Protein AF-A0A5N5XFP7-F1 (afdb_monomer_lite)

Secondary structure (DSSP, 8-state):
--HHHHHHHHHHHHHHHHHHHHHHHHHTT--PPTT--HHHHTTS-HHHHHHHHHHHHHHHHHHHHHHHHHHHHHHHHHHHHHHHHHHHHHHHHHHHHHHHHHHHHHHHHHHHHT--SSTTTTHHHHHHHHHHHHHHHHHHHHHHHHHHHHHHHHHHHHHHHHHHHHHHHHHHHHHHHHHHHHHHHHHHHHHHHHHHHHHHHHHHHHHHHHHHHHHHTTSHHHHHHHHHHTTHHHHHHHHHHHHHHHHHHHHHTTSS---SS--TTHHHHHHHHTS-SHHHHHHHHH-PPPPGGG-

pLDDT: mean 75.37, std 15.81, range [39.62, 96.12]

Structure (mmCIF, N/CA/C/O backbone):
data_AF-A0A5N5XFP7-F1
#
_entry.id   AF-A0A5N5XFP7-F1
#
loop_
_atom_site.group_PDB
_atom_site.id
_atom_site.type_symbol
_atom_site.label_atom_id
_atom_site.label_alt_id
_atom_site.label_comp_id
_atom_site.label_asym_id
_atom_site.label_entity_id
_atom_site.label_seq_id
_atom_site.pdbx_PDB_ins_code
_atom_site.Cartn_x
_atom_site.Cartn_y
_atom_site.Cartn_z
_atom_site.occupancy
_atom_site.B_iso_or_equiv
_atom_site.auth_seq_id
_atom_site.auth_comp_id
_atom_site.auth_asym_id
_atom_site.auth_atom_id
_atom_site.pdbx_PDB_model_num
ATOM 1 N N . MET A 1 1 ? 30.677 39.008 -34.690 1.00 55.31 1 MET A N 1
ATOM 2 C CA . MET A 1 1 ? 29.229 39.108 -34.401 1.00 55.31 1 MET A CA 1
ATOM 3 C C . MET A 1 1 ? 28.876 40.580 -34.239 1.00 55.31 1 MET A C 1
ATOM 5 O O . MET A 1 1 ? 29.578 41.258 -33.498 1.00 55.31 1 MET A O 1
ATOM 9 N N . SER A 1 2 ? 27.887 41.098 -34.976 1.00 64.94 2 SER A N 1
ATOM 10 C CA . SER A 1 2 ? 27.468 42.505 -34.876 1.00 64.94 2 SER A CA 1
ATOM 11 C C . SER A 1 2 ? 26.488 42.696 -33.716 1.00 64.94 2 SER A C 1
ATOM 13 O O . SER A 1 2 ? 25.725 41.793 -33.376 1.00 64.94 2 SER A O 1
ATOM 15 N N . MET A 1 3 ? 26.502 43.877 -33.099 1.00 46.81 3 MET A N 1
ATOM 16 C CA . MET A 1 3 ? 25.650 44.198 -31.948 1.00 46.81 3 MET A CA 1
ATOM 17 C C . MET A 1 3 ? 24.149 44.067 -32.274 1.00 46.81 3 MET A C 1
ATOM 19 O O . MET A 1 3 ? 23.369 43.648 -31.427 1.00 46.81 3 MET A O 1
ATOM 23 N N . GLU A 1 4 ? 23.754 44.317 -33.525 1.00 65.31 4 GLU A N 1
ATOM 24 C CA . GLU A 1 4 ? 22.380 44.135 -34.013 1.00 65.31 4 GLU A CA 1
ATOM 25 C C . GLU A 1 4 ? 21.923 42.669 -34.027 1.00 65.31 4 GLU A C 1
ATOM 27 O O . GLU A 1 4 ? 20.765 42.389 -33.713 1.00 65.31 4 GLU A O 1
ATOM 32 N N . ALA A 1 5 ? 22.822 41.725 -34.331 1.00 64.88 5 ALA A N 1
ATOM 33 C CA . ALA A 1 5 ? 22.500 40.299 -34.315 1.00 64.88 5 ALA A CA 1
ATOM 34 C C . ALA A 1 5 ? 22.164 39.826 -32.892 1.00 64.88 5 ALA A C 1
ATOM 36 O O . ALA A 1 5 ? 21.163 39.142 -32.691 1.00 64.88 5 ALA A O 1
ATOM 37 N N . VAL A 1 6 ? 22.920 40.296 -31.895 1.00 61.75 6 VAL A N 1
ATOM 38 C CA . VAL A 1 6 ? 22.686 39.983 -30.475 1.00 61.75 6 VAL A CA 1
ATOM 39 C C . VAL A 1 6 ? 21.349 40.554 -29.986 1.00 61.75 6 VAL A C 1
ATOM 41 O O . VAL A 1 6 ? 20.617 39.889 -29.253 1.00 61.75 6 VAL A O 1
ATOM 44 N N . PHE A 1 7 ? 20.979 41.766 -30.414 1.00 62.06 7 PHE A N 1
ATOM 45 C CA . PHE A 1 7 ? 19.678 42.350 -30.067 1.00 62.06 7 PHE A CA 1
ATOM 46 C C . PHE A 1 7 ? 18.505 41.605 -30.710 1.00 62.06 7 PHE A C 1
ATOM 48 O O . PHE A 1 7 ? 17.477 41.407 -30.059 1.00 62.06 7 PHE A O 1
ATOM 55 N N . LYS A 1 8 ? 18.657 41.152 -31.958 1.00 71.56 8 LYS A N 1
ATOM 56 C CA . LYS A 1 8 ? 17.623 40.385 -32.661 1.00 71.56 8 LYS A CA 1
ATOM 57 C C . LYS A 1 8 ? 17.451 38.990 -32.059 1.00 71.56 8 LYS A C 1
ATOM 59 O O . LYS A 1 8 ? 16.323 38.575 -31.806 1.00 71.56 8 LYS A O 1
ATOM 64 N N . GLU A 1 9 ? 18.550 38.306 -31.745 1.00 71.62 9 GLU A N 1
ATOM 65 C CA . GLU A 1 9 ? 18.525 37.016 -31.044 1.00 71.62 9 GLU A CA 1
ATOM 66 C C . GLU A 1 9 ? 17.858 37.139 -29.672 1.00 71.62 9 GLU A C 1
ATOM 68 O O . GLU A 1 9 ? 16.965 36.355 -29.346 1.00 71.62 9 GLU A O 1
ATOM 73 N N . ARG A 1 10 ? 18.185 38.188 -28.909 1.00 71.06 10 ARG A N 1
ATOM 74 C CA . ARG A 1 10 ? 17.534 38.460 -27.625 1.00 71.06 10 ARG A CA 1
ATOM 75 C C . ARG A 1 10 ? 16.024 38.670 -27.762 1.00 71.06 10 ARG A C 1
ATOM 77 O O . ARG A 1 10 ? 15.271 38.108 -26.973 1.00 71.06 10 ARG A O 1
ATOM 84 N N . GLN A 1 11 ? 15.564 39.416 -28.767 1.00 70.31 11 GLN A N 1
ATOM 85 C CA . GLN A 1 11 ? 14.126 39.588 -29.015 1.00 70.31 11 GLN A CA 1
ATOM 86 C C . GLN A 1 11 ? 13.441 38.267 -29.388 1.00 70.31 11 GLN A C 1
ATOM 88 O O . GLN A 1 11 ? 12.335 37.990 -28.926 1.00 70.31 11 GLN A O 1
ATOM 93 N N . THR A 1 12 ? 14.096 37.419 -30.186 1.00 76.12 12 THR A N 1
ATOM 94 C CA . THR A 1 12 ? 13.541 36.097 -30.518 1.00 76.12 12 THR A CA 1
ATOM 95 C C . THR A 1 12 ? 13.478 35.166 -29.310 1.00 76.12 12 THR A C 1
ATOM 97 O O . THR A 1 12 ? 12.532 34.388 -29.196 1.00 76.12 12 THR A O 1
ATOM 100 N N . PHE A 1 13 ? 14.442 35.267 -28.393 1.00 75.94 13 PHE A N 1
ATOM 101 C CA . PHE A 1 13 ? 14.450 34.515 -27.143 1.00 75.94 13 PHE A CA 1
ATOM 102 C C . PHE A 1 13 ? 13.325 34.976 -26.209 1.00 75.94 13 PHE A C 1
ATOM 104 O O . PHE A 1 13 ? 12.514 34.158 -25.784 1.00 75.94 13 PHE A O 1
ATOM 111 N N . GLU A 1 14 ? 13.204 36.287 -25.973 1.00 72.94 14 GLU A N 1
ATOM 112 C CA . GLU A 1 14 ? 12.145 36.855 -25.127 1.00 72.94 14 GLU A CA 1
ATOM 113 C C . GLU A 1 14 ? 10.740 36.489 -25.646 1.00 72.94 14 GLU A C 1
ATOM 115 O O . GLU A 1 14 ? 9.872 36.108 -24.862 1.00 72.94 14 GLU A O 1
ATOM 120 N N . ASN A 1 15 ? 10.525 36.504 -26.967 1.00 75.00 15 ASN A N 1
ATOM 121 C CA . ASN A 1 15 ? 9.247 36.103 -27.562 1.00 75.00 15 ASN A CA 1
ATOM 122 C C . ASN A 1 15 ? 8.943 34.607 -27.383 1.00 75.00 15 ASN A C 1
ATOM 124 O O . ASN A 1 15 ? 7.802 34.250 -27.087 1.00 75.00 15 ASN A O 1
ATOM 128 N N . LYS A 1 16 ? 9.948 33.731 -27.527 1.00 79.25 16 LYS A N 1
ATOM 129 C CA . LYS A 1 16 ? 9.783 32.283 -27.318 1.00 79.25 16 LYS A CA 1
ATOM 130 C C . LYS A 1 16 ? 9.453 31.947 -25.865 1.00 79.25 16 LYS A C 1
ATOM 132 O O . LYS A 1 16 ? 8.604 31.094 -25.619 1.00 79.25 16 LYS A O 1
ATOM 137 N N . GLU A 1 17 ? 10.087 32.618 -24.908 1.00 76.88 17 GLU A N 1
ATOM 138 C CA . GLU A 1 17 ? 9.811 32.380 -23.487 1.00 76.88 17 GLU A CA 1
ATOM 139 C C . GLU A 1 17 ? 8.406 32.851 -23.094 1.00 76.88 17 GLU A C 1
ATOM 141 O O . GLU A 1 17 ? 7.685 32.128 -22.404 1.00 76.88 17 GLU A O 1
ATOM 146 N N . ILE A 1 18 ? 7.961 34.005 -23.606 1.00 74.19 18 ILE A N 1
ATOM 147 C CA . ILE A 1 18 ? 6.585 34.481 -23.404 1.00 74.19 18 ILE A CA 1
ATOM 148 C C . ILE A 1 18 ? 5.567 33.505 -24.013 1.00 74.19 18 ILE A C 1
ATOM 150 O O . ILE A 1 18 ? 4.542 33.226 -23.391 1.00 74.19 18 ILE A O 1
ATOM 154 N N . GLU A 1 19 ? 5.839 32.949 -25.196 1.00 78.25 19 GLU A N 1
ATOM 155 C CA . GLU A 1 19 ? 4.956 31.966 -25.831 1.00 78.25 19 GLU A CA 1
ATOM 156 C C . GLU A 1 19 ? 4.866 30.658 -25.027 1.00 78.25 19 GLU A C 1
ATOM 158 O O . GLU A 1 19 ? 3.770 30.121 -24.838 1.00 78.25 19 GLU A O 1
ATOM 163 N N . ASN A 1 20 ? 5.995 30.160 -24.518 1.00 78.88 20 ASN A N 1
ATOM 164 C CA . ASN A 1 20 ? 6.028 28.951 -23.695 1.00 78.88 20 ASN A CA 1
ATOM 165 C C . ASN A 1 20 ? 5.267 29.142 -22.380 1.00 78.88 20 ASN A C 1
ATOM 167 O O . ASN A 1 20 ? 4.403 28.330 -22.051 1.00 78.88 20 ASN A O 1
ATOM 171 N N . MET A 1 21 ? 5.479 30.258 -21.685 1.00 73.19 21 MET A N 1
ATOM 172 C CA . MET A 1 21 ? 4.694 30.577 -20.494 1.00 73.19 21 MET A CA 1
ATOM 173 C C . MET A 1 21 ? 3.205 30.725 -20.783 1.00 73.19 21 MET A C 1
ATOM 175 O O . MET A 1 21 ? 2.374 30.279 -19.998 1.00 73.19 21 MET A O 1
ATOM 179 N N . GLN A 1 22 ? 2.841 31.347 -21.906 1.00 73.06 22 GLN A N 1
ATOM 180 C CA . GLN A 1 22 ? 1.442 31.488 -22.290 1.00 73.06 22 GLN A CA 1
ATOM 181 C C . GLN A 1 22 ? 0.796 30.117 -22.539 1.00 73.06 22 GLN A C 1
ATOM 183 O O . GLN A 1 22 ? -0.393 29.967 -22.266 1.00 73.06 22 GLN A O 1
ATOM 188 N N . LYS A 1 23 ? 1.546 29.112 -23.024 1.00 78.31 23 LYS A N 1
ATOM 189 C CA . LYS A 1 23 ? 1.066 27.722 -23.158 1.00 78.31 23 LYS A CA 1
ATOM 190 C C . LYS A 1 23 ? 0.823 27.068 -21.798 1.00 78.31 23 LYS A C 1
ATOM 192 O O . LYS A 1 23 ? -0.222 26.443 -21.631 1.00 78.31 23 LYS A O 1
ATOM 197 N N . GLU A 1 24 ? 1.723 27.252 -20.835 1.00 74.00 24 GLU A N 1
ATOM 198 C CA . GLU A 1 24 ? 1.557 26.733 -19.469 1.00 74.00 24 GLU A CA 1
ATOM 199 C C . GLU A 1 24 ? 0.402 27.428 -18.729 1.00 74.00 24 GLU A C 1
ATOM 201 O O . GLU A 1 24 ? -0.482 26.767 -18.191 1.00 74.00 24 GLU A O 1
ATOM 206 N N . LEU A 1 25 ? 0.305 28.760 -18.804 1.00 70.81 25 LEU A N 1
ATOM 207 C CA . LEU A 1 25 ? -0.790 29.540 -18.208 1.00 70.81 25 LEU A CA 1
ATOM 208 C C . LEU A 1 25 ? -2.161 29.211 -18.817 1.00 70.81 25 LEU A C 1
ATOM 210 O O . LEU A 1 25 ? -3.180 29.297 -18.128 1.00 70.81 25 LEU A O 1
ATOM 214 N N . LYS A 1 26 ? -2.204 28.776 -20.083 1.00 70.06 26 LYS A N 1
ATOM 215 C CA . LYS A 1 26 ? -3.438 28.332 -20.746 1.00 70.06 26 LYS A CA 1
ATOM 216 C C . LYS A 1 26 ? -4.038 27.087 -20.095 1.00 70.06 26 LYS A C 1
ATOM 218 O O . LYS A 1 26 ? -5.259 26.958 -20.105 1.00 70.06 26 LYS A O 1
ATOM 223 N N . GLN A 1 27 ? -3.214 26.209 -19.512 1.00 69.44 27 GLN A N 1
ATOM 224 C CA . GLN A 1 27 ? -3.691 25.046 -18.748 1.00 69.44 27 GLN A CA 1
ATOM 225 C C . GLN A 1 27 ? -4.492 25.481 -17.514 1.00 69.44 27 GLN A C 1
ATOM 227 O O . GLN A 1 27 ? -5.445 24.814 -17.123 1.00 69.44 27 GLN A O 1
ATOM 232 N N . PHE A 1 28 ? -4.163 26.654 -16.967 1.00 60.03 28 PHE A N 1
ATOM 233 C CA . PHE A 1 28 ? -4.840 27.279 -15.832 1.00 60.03 28 PHE A CA 1
ATOM 234 C C . PHE A 1 28 ? -5.864 28.352 -16.248 1.00 60.03 28 PHE A C 1
ATOM 236 O O . PHE A 1 28 ? -6.363 29.086 -15.401 1.00 60.03 28 PHE A O 1
ATOM 243 N N . SER A 1 29 ? -6.208 28.451 -17.540 1.00 64.69 29 SER A N 1
ATOM 244 C CA . SER A 1 29 ? -7.141 29.453 -18.095 1.00 64.69 29 SER A CA 1
ATOM 245 C C . SER A 1 29 ? -6.726 30.925 -17.894 1.00 64.69 29 SER A C 1
ATOM 247 O O . SER A 1 29 ? -7.571 31.819 -17.920 1.00 64.69 29 SER A O 1
ATOM 249 N N . LEU A 1 30 ? -5.427 31.204 -17.742 1.00 61.38 30 LEU A N 1
ATOM 250 C CA . LEU A 1 30 ? -4.868 32.546 -17.525 1.00 61.38 30 LEU A CA 1
ATOM 251 C C . LEU A 1 30 ? -4.165 33.074 -18.791 1.00 61.38 30 LEU A C 1
ATOM 253 O O . LEU A 1 30 ? -3.707 32.299 -19.632 1.00 61.38 30 LEU A O 1
ATOM 257 N N . ARG A 1 31 ? -4.086 34.405 -18.963 1.00 69.19 31 ARG A N 1
ATOM 258 C CA . ARG A 1 31 ? -3.416 35.052 -20.112 1.00 69.19 31 ARG A CA 1
ATOM 259 C C . ARG A 1 31 ? -2.530 36.216 -19.667 1.00 69.19 31 ARG A C 1
ATOM 261 O O . ARG A 1 31 ? -2.974 37.064 -18.898 1.00 69.19 31 ARG A O 1
ATOM 268 N N . ILE A 1 32 ? -1.317 36.292 -20.216 1.00 65.50 32 ILE A N 1
ATOM 269 C CA . ILE A 1 32 ? -0.411 37.438 -20.064 1.00 65.50 32 ILE A CA 1
ATOM 270 C C . ILE A 1 32 ? -0.970 38.621 -20.872 1.00 65.50 32 ILE A C 1
ATOM 272 O O . ILE A 1 32 ? -1.324 38.474 -22.044 1.00 65.50 32 ILE A O 1
ATOM 276 N N . ALA A 1 33 ? -1.075 39.793 -20.245 1.00 64.31 33 ALA A N 1
ATOM 277 C CA . ALA A 1 33 ? -1.567 41.008 -20.890 1.00 64.31 33 ALA A CA 1
ATOM 278 C C . ALA A 1 33 ? -0.551 41.567 -21.917 1.00 64.31 33 ALA A C 1
ATOM 280 O O . ALA A 1 33 ? 0.661 41.440 -21.720 1.00 64.31 33 ALA A O 1
ATOM 281 N N . PRO A 1 34 ? -1.007 42.201 -23.015 1.00 61.16 34 PRO A N 1
ATOM 282 C CA . PRO A 1 34 ? -0.111 42.764 -24.024 1.00 61.16 34 PRO A CA 1
ATOM 283 C C . PRO A 1 34 ? 0.670 43.966 -23.462 1.00 61.16 34 PRO A C 1
ATOM 285 O O . PRO A 1 34 ? 0.077 44.888 -22.908 1.00 61.16 34 PRO A O 1
ATOM 288 N N . GLY A 1 35 ? 2.002 43.959 -23.609 1.00 61.12 35 GLY A N 1
ATOM 289 C CA . GLY A 1 35 ? 2.891 45.070 -23.219 1.00 61.12 35 GLY A CA 1
ATOM 290 C C . GLY A 1 35 ? 3.796 44.826 -22.001 1.00 61.12 35 GLY A C 1
ATOM 291 O O . GLY A 1 35 ? 4.552 45.718 -21.614 1.00 61.12 35 GLY A O 1
ATOM 292 N N . TYR A 1 36 ? 3.762 43.638 -21.395 1.00 58.31 36 TYR A N 1
ATOM 293 C CA . TYR A 1 36 ? 4.631 43.292 -20.265 1.00 58.31 36 TYR A CA 1
ATOM 294 C C . TYR A 1 36 ? 5.916 42.606 -20.750 1.00 58.31 36 TYR A C 1
ATOM 296 O O . TYR A 1 36 ? 5.859 41.623 -21.482 1.00 58.31 36 TYR A O 1
ATOM 304 N N . SER A 1 37 ? 7.081 43.124 -20.342 1.00 60.06 37 SER A N 1
ATOM 305 C CA . SER A 1 37 ? 8.382 42.523 -20.666 1.00 60.06 37 SER A CA 1
ATOM 306 C C . SER A 1 37 ? 8.700 41.336 -19.754 1.00 60.06 37 SER A C 1
ATOM 308 O O . SER A 1 37 ? 8.282 41.304 -18.592 1.00 60.06 37 SER A O 1
ATOM 310 N N . TRP A 1 38 ? 9.501 40.391 -20.255 1.00 56.66 38 TRP A N 1
ATOM 311 C CA . TRP A 1 38 ? 9.892 39.180 -19.527 1.00 56.66 38 TRP A CA 1
ATOM 312 C C . TRP A 1 38 ? 10.474 39.476 -18.133 1.00 56.66 38 TRP A C 1
ATOM 314 O O . TRP A 1 38 ? 10.065 38.908 -17.121 1.00 56.66 38 TRP A O 1
ATOM 324 N N . GLN A 1 39 ? 11.337 40.491 -18.057 1.00 59.72 39 GLN A N 1
ATOM 325 C CA . GLN A 1 39 ? 11.954 40.955 -16.812 1.00 59.72 39 GLN A CA 1
ATOM 326 C C . GLN A 1 39 ? 10.941 41.473 -15.780 1.00 59.72 39 GLN A C 1
ATOM 328 O O . GLN A 1 39 ? 11.201 41.420 -14.581 1.00 59.72 39 GLN A O 1
ATOM 333 N N . ARG A 1 40 ? 9.788 41.993 -16.219 1.00 58.72 40 ARG A N 1
ATOM 334 C CA . ARG A 1 40 ? 8.736 42.510 -15.334 1.00 58.72 40 ARG A CA 1
ATOM 335 C C . ARG A 1 40 ? 7.793 41.402 -14.854 1.00 58.72 40 ARG A C 1
ATOM 337 O O . ARG A 1 40 ? 7.309 41.501 -13.731 1.00 58.72 40 ARG A O 1
ATOM 344 N N . ILE A 1 41 ? 7.592 40.352 -15.654 1.00 61.34 41 ILE A N 1
ATOM 345 C CA . ILE A 1 41 ? 6.842 39.138 -15.279 1.00 61.34 41 ILE A CA 1
ATOM 346 C C . ILE A 1 41 ? 7.600 38.367 -14.190 1.00 61.34 41 ILE A C 1
ATOM 348 O O . ILE A 1 41 ? 7.021 38.050 -13.157 1.00 61.34 41 ILE A O 1
ATOM 352 N N . LEU A 1 42 ? 8.916 38.185 -14.355 1.00 57.03 42 LEU A N 1
ATOM 353 C CA . LEU A 1 42 ? 9.795 37.590 -13.335 1.00 57.03 42 LEU A CA 1
ATOM 354 C C . LEU A 1 42 ? 9.854 38.404 -12.032 1.00 57.03 42 LEU A C 1
ATOM 356 O O . LEU A 1 42 ? 10.123 37.861 -10.964 1.00 57.03 42 LEU A O 1
ATOM 360 N N . ARG A 1 43 ? 9.606 39.718 -12.107 1.00 50.25 43 ARG A N 1
ATOM 361 C CA . ARG A 1 43 ? 9.612 40.623 -10.948 1.00 50.25 43 ARG A CA 1
ATOM 362 C C . ARG A 1 43 ? 8.265 40.694 -10.222 1.00 50.25 43 ARG A C 1
ATOM 364 O O . ARG A 1 43 ? 8.202 41.289 -9.147 1.00 50.25 43 ARG A O 1
ATOM 371 N N . TYR A 1 44 ? 7.198 40.125 -10.788 1.00 49.81 44 TYR A N 1
ATOM 372 C CA . TYR A 1 44 ? 5.901 40.034 -10.120 1.00 49.81 44 TYR A CA 1
ATOM 373 C C . TYR A 1 44 ? 5.985 38.946 -9.029 1.00 49.81 44 TYR A C 1
ATOM 375 O O . TYR A 1 44 ? 6.437 37.837 -9.310 1.00 49.81 44 TYR A O 1
ATOM 383 N N . PRO A 1 45 ? 5.646 39.243 -7.762 1.00 48.41 45 PRO A N 1
ATOM 384 C CA . PRO A 1 45 ? 6.137 38.459 -6.634 1.00 48.41 45 PRO A CA 1
ATOM 385 C C . PRO A 1 45 ? 5.399 37.118 -6.470 1.00 48.41 45 PRO A C 1
ATOM 387 O O . PRO A 1 45 ? 4.385 37.040 -5.783 1.00 48.41 45 PRO A O 1
ATOM 390 N N . GLN A 1 46 ? 5.989 36.047 -7.006 1.00 57.12 46 GLN A N 1
ATOM 391 C CA . GLN A 1 46 ? 5.742 34.640 -6.646 1.00 57.12 46 GLN A CA 1
ATOM 392 C C . GLN A 1 46 ? 5.638 34.374 -5.120 1.00 57.12 46 GLN A C 1
ATOM 394 O O . GLN A 1 46 ? 4.756 33.612 -4.723 1.00 57.12 46 GLN A O 1
ATOM 399 N N . PRO A 1 47 ? 6.442 35.003 -4.225 1.00 56.91 47 PRO A N 1
ATOM 400 C CA . PRO A 1 47 ? 6.320 34.747 -2.788 1.00 56.91 47 PRO A CA 1
ATOM 401 C C . PRO A 1 47 ? 4.980 35.184 -2.193 1.00 56.91 47 PRO A C 1
ATOM 403 O O . PRO A 1 47 ? 4.487 34.486 -1.323 1.00 56.91 47 PRO A O 1
ATOM 406 N N . LYS A 1 48 ? 4.348 36.270 -2.668 1.00 55.22 48 LYS A N 1
ATOM 407 C CA . LYS A 1 48 ? 3.096 36.761 -2.061 1.00 55.22 48 LYS A CA 1
ATOM 408 C C . LYS A 1 48 ? 1.906 35.855 -2.349 1.00 55.22 48 LYS A C 1
ATOM 410 O O . LYS A 1 48 ? 1.121 35.602 -1.450 1.00 55.22 48 LYS A O 1
ATOM 415 N N . ALA A 1 49 ? 1.802 35.336 -3.571 1.00 55.19 49 ALA A N 1
ATOM 416 C CA . ALA A 1 49 ? 0.732 34.407 -3.930 1.00 55.19 49 ALA A CA 1
ATOM 417 C C . ALA A 1 49 ? 0.876 33.067 -3.187 1.00 55.19 49 ALA A C 1
ATOM 419 O O . ALA A 1 49 ? -0.112 32.511 -2.714 1.00 55.19 49 ALA A O 1
ATOM 420 N N . HIS A 1 50 ? 2.107 32.567 -3.025 1.00 53.22 50 HIS A N 1
ATOM 421 C CA . HIS A 1 50 ? 2.359 31.388 -2.195 1.00 53.22 50 HIS A CA 1
ATOM 422 C C . HIS A 1 50 ? 2.138 31.661 -0.706 1.00 53.22 50 HIS A C 1
ATOM 424 O O . HIS A 1 50 ? 1.595 30.813 -0.012 1.00 53.22 50 HIS A O 1
ATOM 430 N N . GLU A 1 51 ? 2.511 32.835 -0.207 1.00 63.78 51 GLU A N 1
ATOM 431 C CA . GLU A 1 51 ? 2.313 33.222 1.189 1.00 63.78 51 GLU A CA 1
ATOM 432 C C . GLU A 1 51 ? 0.829 33.441 1.521 1.00 63.78 51 GLU A C 1
ATOM 434 O O . GLU A 1 51 ? 0.377 33.010 2.578 1.00 63.78 51 GLU A O 1
ATOM 439 N N . GLU A 1 52 ? 0.041 34.011 0.605 1.00 63.75 52 GLU A N 1
ATOM 440 C CA . GLU A 1 52 ? -1.420 34.097 0.715 1.00 63.75 52 GLU A CA 1
ATOM 441 C C . GLU A 1 52 ? -2.070 32.711 0.687 1.00 63.75 52 GLU A C 1
ATOM 443 O O . GLU A 1 52 ? -2.897 32.426 1.548 1.00 63.75 52 GLU A O 1
ATOM 448 N N . ALA A 1 53 ? -1.653 31.819 -0.219 1.00 64.81 53 ALA A N 1
ATOM 449 C CA . ALA A 1 53 ? -2.158 30.445 -0.258 1.00 64.81 53 ALA A CA 1
ATOM 450 C C . ALA A 1 53 ? -1.815 29.664 1.023 1.00 64.81 53 ALA A C 1
ATOM 452 O O . ALA A 1 53 ? -2.678 29.002 1.593 1.00 64.81 53 ALA A O 1
ATOM 453 N N . LEU A 1 54 ? -0.582 29.794 1.526 1.00 65.81 54 LEU A N 1
ATOM 454 C CA . LEU A 1 54 ? -0.144 29.161 2.773 1.00 65.81 54 LEU A CA 1
ATOM 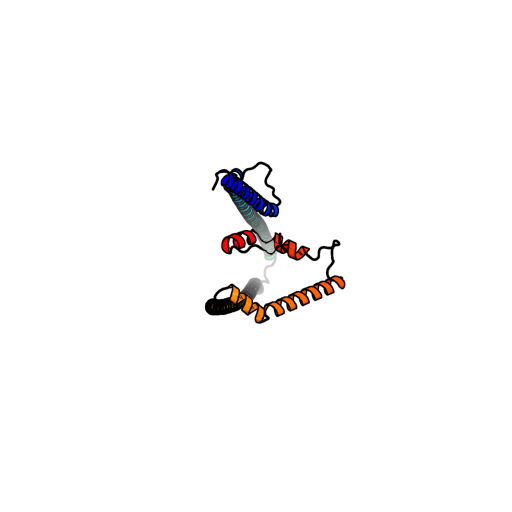455 C C . LEU A 1 54 ? -0.858 29.738 3.999 1.00 65.81 54 LEU A C 1
ATOM 457 O O . LEU A 1 54 ? -1.148 29.009 4.947 1.00 65.81 54 LEU A O 1
ATOM 461 N N . ASN A 1 55 ? -1.128 31.043 4.021 1.00 75.31 55 ASN A N 1
ATOM 462 C CA . ASN A 1 55 ? -1.886 31.662 5.103 1.00 75.31 55 ASN A CA 1
ATOM 463 C C . ASN A 1 55 ? -3.362 31.260 5.045 1.00 75.31 55 ASN A C 1
ATOM 465 O O . ASN A 1 55 ? -3.933 30.972 6.094 1.00 75.31 55 ASN A O 1
ATOM 469 N N . GLN A 1 56 ? -3.947 31.152 3.851 1.00 76.75 56 GLN A N 1
ATOM 470 C CA . GLN A 1 56 ? -5.311 30.668 3.673 1.00 76.75 56 GLN A CA 1
ATOM 471 C C . GLN A 1 56 ? -5.448 29.208 4.116 1.00 76.75 56 GLN A C 1
ATOM 473 O O . GLN A 1 56 ? -6.330 28.894 4.904 1.00 76.75 56 GLN A O 1
ATOM 478 N N . GLU A 1 57 ? -4.515 28.335 3.733 1.00 74.06 57 GLU A N 1
ATOM 479 C CA . GLU A 1 57 ? -4.509 26.938 4.176 1.00 74.06 57 GLU A CA 1
ATOM 480 C C . GLU A 1 57 ? -4.360 26.823 5.703 1.00 74.06 57 GLU A C 1
ATOM 482 O O . GLU A 1 57 ? -5.038 26.023 6.348 1.00 74.06 57 GLU A O 1
ATOM 487 N N . LYS A 1 58 ? -3.523 27.666 6.326 1.00 86.06 58 LYS A N 1
ATOM 488 C CA . LYS A 1 58 ? -3.416 27.727 7.794 1.00 86.06 58 LYS A CA 1
ATOM 489 C C . LYS A 1 58 ? -4.720 28.167 8.454 1.00 86.06 58 LYS A C 1
ATOM 491 O O . LYS A 1 58 ? -5.055 27.624 9.508 1.00 86.06 58 LYS A O 1
ATOM 496 N N . ILE A 1 59 ? -5.425 29.135 7.868 1.00 85.69 59 ILE A N 1
ATOM 497 C CA . ILE A 1 59 ? -6.732 29.594 8.351 1.00 85.69 59 ILE A CA 1
ATOM 498 C C . ILE A 1 59 ? -7.748 28.458 8.226 1.00 85.69 59 ILE A C 1
ATOM 500 O O . ILE A 1 59 ? -8.361 28.104 9.227 1.00 85.69 59 ILE A O 1
ATOM 504 N N . ASP A 1 60 ? -7.835 27.799 7.072 1.00 88.31 60 ASP A N 1
ATOM 505 C CA . ASP A 1 60 ? -8.782 26.707 6.830 1.00 88.31 60 ASP A CA 1
ATOM 506 C C . ASP A 1 60 ? -8.524 25.510 7.768 1.00 88.31 60 ASP A C 1
ATOM 508 O O . ASP A 1 60 ? -9.451 24.939 8.350 1.00 88.31 60 ASP A O 1
ATOM 512 N N . VAL A 1 61 ? -7.253 25.154 8.003 1.00 87.38 61 VAL A N 1
ATOM 513 C CA . VAL A 1 61 ? -6.865 24.111 8.971 1.00 87.38 61 VAL A CA 1
ATOM 514 C C . VAL A 1 61 ? -7.213 24.525 10.404 1.00 87.38 61 VAL A C 1
ATOM 516 O O . VAL A 1 61 ? -7.679 23.694 11.193 1.00 87.38 61 VAL A O 1
ATOM 519 N N . ALA A 1 62 ? -6.990 25.788 10.772 1.00 87.62 62 ALA A N 1
ATOM 520 C CA . ALA A 1 62 ? -7.358 26.307 12.085 1.00 87.62 62 ALA A CA 1
ATOM 521 C C . ALA A 1 62 ? -8.882 26.323 12.283 1.00 87.62 62 ALA A C 1
ATOM 523 O O . ALA A 1 62 ? -9.352 25.892 13.338 1.00 87.62 62 ALA A O 1
ATOM 524 N N . GLU A 1 63 ? -9.654 26.726 11.274 1.00 88.62 63 GLU A N 1
ATOM 525 C CA . GLU A 1 63 ? -11.118 26.711 11.283 1.00 88.62 63 GLU A CA 1
ATOM 526 C C . GLU A 1 63 ? -11.670 25.287 11.370 1.00 88.62 63 GLU A C 1
ATOM 528 O O . GLU A 1 63 ? -12.546 25.015 12.194 1.00 88.62 63 GLU A O 1
ATOM 533 N N . ALA A 1 64 ? -11.116 24.345 10.603 1.00 88.50 64 ALA A N 1
ATOM 534 C CA . ALA A 1 64 ? -11.496 22.937 10.670 1.00 88.50 64 ALA A CA 1
ATOM 535 C C . ALA A 1 64 ? -11.218 22.343 12.061 1.00 88.50 64 ALA A C 1
ATOM 537 O O . ALA A 1 64 ? -12.077 21.668 12.637 1.00 88.50 64 ALA A O 1
ATOM 538 N N . ARG A 1 65 ? -10.051 22.646 12.650 1.00 89.00 65 ARG A N 1
ATOM 539 C CA . ARG A 1 65 ? -9.716 22.251 14.029 1.00 89.00 65 ARG A CA 1
ATOM 540 C C . ARG A 1 65 ? -10.648 22.895 15.049 1.00 89.00 65 ARG A C 1
ATOM 542 O O . ARG A 1 65 ? -11.077 22.215 15.979 1.00 89.00 65 ARG A O 1
ATOM 549 N N . MET A 1 66 ? -10.967 24.178 14.890 1.00 90.81 66 MET A N 1
ATOM 550 C CA . MET A 1 66 ? -11.890 24.890 15.772 1.00 90.81 66 MET A CA 1
ATOM 551 C C . MET A 1 66 ? -13.281 24.257 15.711 1.00 90.81 66 MET A C 1
ATOM 553 O O . MET A 1 66 ? -13.849 23.938 16.750 1.00 90.81 66 MET A O 1
ATOM 557 N N . LYS A 1 67 ? -13.796 23.988 14.509 1.00 92.06 67 LYS A N 1
ATOM 558 C CA . LYS A 1 67 ? -15.091 23.333 14.297 1.00 92.06 67 LYS A CA 1
ATOM 559 C C . LYS A 1 67 ? -15.126 21.920 14.882 1.00 92.06 67 LYS A C 1
ATOM 561 O O . LYS A 1 67 ? -16.116 21.558 15.512 1.00 92.06 67 LYS A O 1
ATOM 566 N N . GLY A 1 68 ? -14.044 21.152 14.732 1.00 92.56 68 GLY A N 1
ATOM 567 C CA . GLY A 1 68 ? -13.895 19.834 15.355 1.00 92.56 68 GLY A CA 1
ATOM 568 C C . GLY A 1 68 ? -13.956 19.903 16.882 1.00 92.56 68 GLY A C 1
ATOM 569 O O . GLY A 1 68 ? -14.777 19.222 17.491 1.00 92.56 68 GLY A O 1
ATOM 570 N N . LYS A 1 69 ? -13.167 20.798 17.493 1.00 91.69 69 LYS A N 1
ATOM 571 C CA . LYS A 1 69 ? -13.164 21.014 18.950 1.00 91.69 69 LYS A CA 1
ATOM 572 C C . LYS A 1 69 ? -14.503 21.524 19.482 1.00 91.69 69 LYS A C 1
ATOM 574 O O . LYS A 1 69 ? -14.930 21.097 20.548 1.00 91.69 69 LYS A O 1
ATOM 579 N N . ILE A 1 70 ? -15.176 22.418 18.755 1.00 89.81 70 ILE A N 1
ATOM 580 C CA . ILE A 1 70 ? -16.520 22.893 19.112 1.00 89.81 70 ILE A CA 1
ATOM 581 C C . ILE A 1 70 ? -17.514 21.729 19.068 1.00 89.81 70 ILE A C 1
ATOM 583 O O . ILE A 1 70 ? -18.290 21.573 20.004 1.00 89.81 70 ILE A O 1
ATOM 587 N N . GLY A 1 71 ? -17.470 20.889 18.030 1.00 92.38 71 GLY A N 1
ATOM 588 C CA . GLY A 1 71 ? -18.338 19.715 17.927 1.00 92.38 71 GLY A CA 1
ATOM 589 C C . GLY A 1 71 ? -18.108 18.707 19.057 1.00 92.38 71 GLY A C 1
ATOM 590 O O . GLY A 1 71 ? -19.071 18.202 19.632 1.00 92.38 71 GLY A O 1
ATOM 591 N N . GLU A 1 72 ? -16.848 18.455 19.414 1.00 91.06 72 GLU A N 1
ATOM 592 C CA . GLU A 1 72 ? -16.471 17.603 20.547 1.00 91.06 72 GLU A CA 1
ATOM 593 C C . GLU A 1 72 ? -16.985 18.178 21.876 1.00 91.06 72 GLU A C 1
ATOM 595 O O . GLU A 1 72 ? -17.716 17.498 22.596 1.00 91.06 72 GLU A O 1
ATOM 600 N N . ALA A 1 73 ? -16.716 19.458 22.151 1.00 91.81 73 ALA A N 1
ATOM 601 C CA . ALA A 1 73 ? -17.179 20.136 23.360 1.00 91.81 73 ALA A CA 1
ATOM 602 C C . ALA A 1 73 ? -18.716 20.216 23.446 1.00 91.81 73 ALA A C 1
ATOM 604 O O . ALA A 1 73 ? -19.287 20.063 24.524 1.00 91.81 73 ALA A O 1
ATOM 605 N N . GLU A 1 74 ? -19.416 20.412 22.325 1.00 92.25 74 GLU A N 1
ATOM 606 C CA . GLU A 1 74 ? -20.883 20.409 22.274 1.00 92.25 74 GLU A CA 1
ATOM 607 C C . GLU A 1 74 ? -21.450 19.011 22.572 1.00 92.25 74 GLU A C 1
ATOM 609 O O . GLU A 1 74 ? -22.471 18.871 23.252 1.00 92.25 74 GLU A O 1
ATOM 614 N N . LYS A 1 75 ? -20.807 17.949 22.070 1.00 90.75 75 LYS A N 1
ATOM 615 C CA . LYS A 1 75 ? -21.192 16.563 22.372 1.00 90.75 75 LYS A CA 1
ATOM 616 C C . LYS A 1 75 ? -20.929 16.223 23.835 1.00 90.75 75 LYS A C 1
ATOM 618 O O . LYS A 1 75 ? -21.815 15.660 24.472 1.00 90.75 75 LYS A O 1
ATOM 623 N N . GLU A 1 76 ? -19.784 16.620 24.377 1.00 91.50 76 GLU A N 1
ATOM 624 C CA . GLU A 1 76 ? -19.454 16.435 25.791 1.00 91.50 76 GLU A CA 1
ATOM 625 C C . GLU A 1 76 ? -20.404 17.231 26.703 1.00 91.50 76 GLU A C 1
ATOM 627 O O . GLU A 1 76 ? -20.904 16.710 27.698 1.00 91.50 76 GLU A O 1
ATOM 632 N N . GLY A 1 77 ? -20.730 18.474 26.338 1.00 91.69 77 GLY A N 1
ATOM 633 C CA . GLY A 1 77 ? -21.690 19.312 27.056 1.00 91.69 77 GLY A CA 1
ATOM 634 C C . GLY A 1 77 ? -23.093 18.705 27.077 1.00 91.69 77 GLY A C 1
ATOM 635 O O . GLY A 1 77 ? -23.697 18.597 28.145 1.00 91.69 77 GLY A O 1
ATOM 636 N N . ARG A 1 78 ? -23.591 18.233 25.923 1.00 90.81 78 ARG A N 1
ATOM 637 C CA . ARG A 1 78 ? -24.866 17.497 25.846 1.00 90.81 78 ARG A CA 1
ATOM 638 C C . ARG A 1 78 ? -24.834 16.224 26.681 1.00 90.81 78 ARG A C 1
ATOM 640 O O . ARG A 1 78 ? -25.780 15.968 27.415 1.00 90.81 78 ARG A O 1
ATOM 647 N N . MET A 1 79 ? -23.744 15.463 26.615 1.00 89.56 79 MET A N 1
ATOM 648 C CA . MET A 1 79 ? -23.572 14.254 27.418 1.00 89.56 79 MET A CA 1
ATOM 649 C C . MET A 1 79 ? -23.658 14.567 28.917 1.00 89.56 79 MET A C 1
ATOM 651 O O . MET A 1 79 ? -24.431 13.928 29.621 1.00 89.56 79 MET A O 1
ATOM 655 N N . LYS A 1 80 ? -22.948 15.592 29.405 1.00 92.50 80 LYS A N 1
ATOM 656 C CA . LYS A 1 80 ? -23.007 16.014 30.817 1.00 92.50 80 LYS A CA 1
ATOM 657 C C . LYS A 1 80 ? -24.403 16.478 31.237 1.00 92.50 80 LYS A C 1
ATOM 659 O O . LYS A 1 80 ? -24.835 16.167 32.344 1.00 92.50 80 LYS A O 1
ATOM 664 N N . GLN A 1 81 ? -25.119 17.196 30.370 1.00 90.12 81 GLN A N 1
ATOM 665 C CA . GLN A 1 81 ? -26.501 17.604 30.638 1.00 90.12 81 GLN A CA 1
ATOM 666 C C . GLN A 1 81 ? -27.446 16.403 30.731 1.00 90.12 81 GLN A C 1
ATOM 668 O O . GLN A 1 81 ? -28.256 16.347 31.652 1.00 90.12 81 GLN A O 1
ATOM 673 N N . GLU A 1 82 ? -27.338 15.442 29.812 1.00 91.56 82 GLU A N 1
ATOM 674 C CA . GLU A 1 82 ? -28.150 14.222 29.843 1.00 91.56 82 GLU A CA 1
ATOM 675 C C . GLU A 1 82 ? -27.826 13.360 31.068 1.00 91.56 82 GLU A C 1
ATOM 677 O O . GLU A 1 82 ? -28.746 12.923 31.753 1.00 91.56 82 GLU A O 1
ATOM 682 N N . ILE A 1 83 ? -26.547 13.208 31.432 1.00 90.44 83 ILE A N 1
ATOM 683 C CA . ILE A 1 83 ? -26.144 12.532 32.677 1.00 90.44 83 ILE A CA 1
ATOM 684 C C . ILE A 1 83 ? -26.766 13.233 33.889 1.00 90.44 83 ILE A C 1
ATOM 686 O O . ILE A 1 83 ? -27.393 12.581 34.713 1.00 90.44 83 ILE A O 1
ATOM 690 N N . SER A 1 84 ? -26.684 14.564 33.972 1.00 91.06 84 SER A N 1
ATOM 691 C CA . SER A 1 84 ? -27.269 15.307 35.092 1.00 91.06 84 SER A CA 1
ATOM 692 C C . SER A 1 84 ? -28.795 15.165 35.174 1.00 91.06 84 SER A C 1
ATOM 694 O O . SER A 1 84 ? -29.332 15.094 36.281 1.00 91.06 84 SER A O 1
ATOM 696 N N . LYS A 1 85 ? -29.502 15.096 34.036 1.00 94.44 85 LYS A N 1
ATOM 697 C CA . LYS A 1 85 ? -30.946 14.800 34.009 1.00 94.44 85 LYS A CA 1
ATOM 698 C C . LYS A 1 85 ? -31.229 13.389 34.517 1.00 94.44 85 LYS A C 1
ATOM 700 O O . LYS A 1 85 ? -32.099 13.226 35.366 1.00 94.44 85 LYS A O 1
ATOM 705 N N . ILE A 1 86 ? -30.471 12.398 34.044 1.00 90.88 86 ILE A N 1
ATOM 706 C CA . ILE A 1 86 ? -30.599 11.000 34.471 1.00 90.88 86 ILE A CA 1
ATOM 707 C C . ILE A 1 86 ? -30.326 10.867 35.973 1.00 90.88 86 ILE A C 1
ATOM 709 O O . ILE A 1 86 ? -31.098 10.214 36.672 1.00 90.88 86 ILE A O 1
ATOM 713 N N . ASP A 1 87 ? -29.291 11.523 36.497 1.00 90.75 87 ASP A N 1
ATOM 714 C CA . ASP A 1 87 ? -28.962 11.518 37.925 1.00 90.75 87 ASP A CA 1
ATOM 715 C C . ASP A 1 87 ? -30.064 12.186 38.757 1.00 90.75 87 ASP A C 1
ATOM 717 O O . ASP A 1 87 ? -30.466 11.665 39.799 1.00 90.75 87 ASP A O 1
ATOM 721 N N . ALA A 1 88 ? -30.611 13.311 38.285 1.00 91.19 88 ALA A N 1
ATOM 722 C CA . ALA A 1 88 ? -31.725 13.988 38.944 1.00 91.19 88 ALA A CA 1
ATOM 723 C C . ALA A 1 88 ? -32.994 13.119 38.965 1.00 91.19 88 ALA A C 1
ATOM 725 O O . ALA A 1 88 ? -33.671 13.036 39.995 1.00 91.19 88 ALA A O 1
ATOM 726 N N . ASP A 1 89 ? -33.309 12.442 37.860 1.00 90.81 89 ASP A N 1
ATOM 727 C CA . ASP A 1 89 ? -34.445 11.525 37.776 1.00 90.81 89 ASP A CA 1
ATOM 728 C C . ASP A 1 89 ? -34.225 10.268 38.625 1.00 90.81 89 ASP A C 1
ATOM 730 O O . ASP A 1 89 ? -35.150 9.813 39.303 1.00 90.81 89 ASP A O 1
ATOM 734 N N . THR A 1 90 ? -32.991 9.769 38.696 1.00 90.69 90 THR A N 1
ATOM 735 C CA . THR A 1 90 ? -32.601 8.658 39.574 1.00 90.69 90 THR A CA 1
ATOM 736 C C . THR A 1 90 ? -32.766 9.048 41.041 1.00 90.69 90 THR A C 1
ATOM 738 O O . THR A 1 90 ? -33.416 8.327 41.798 1.00 90.69 90 THR A O 1
ATOM 741 N N . ALA A 1 91 ? -32.299 10.231 41.447 1.00 88.06 91 ALA A N 1
ATOM 742 C CA . ALA A 1 91 ? -32.482 10.744 42.804 1.00 88.06 91 ALA A CA 1
ATOM 743 C C . ALA A 1 91 ? -33.973 10.941 43.155 1.00 88.06 91 ALA A C 1
ATOM 745 O O . ALA A 1 91 ? -34.420 10.589 44.254 1.00 88.06 91 ALA A O 1
ATOM 746 N N . ARG A 1 92 ? -34.787 11.446 42.216 1.00 88.88 92 ARG A N 1
ATOM 747 C CA . ARG A 1 92 ? -36.253 11.530 42.370 1.00 88.88 92 ARG A CA 1
ATOM 748 C C . ARG A 1 92 ? -36.893 10.153 42.515 1.00 88.88 92 ARG A C 1
ATOM 750 O O . ARG A 1 92 ? -37.784 9.966 43.340 1.00 88.88 92 ARG A O 1
ATOM 757 N N . GLN A 1 93 ? -36.446 9.172 41.741 1.00 85.31 93 GLN A N 1
ATOM 758 C CA . GLN A 1 93 ? -36.972 7.817 41.825 1.00 85.31 93 GLN A CA 1
ATOM 759 C C . GLN A 1 93 ? -36.567 7.132 43.136 1.00 85.31 93 GLN A C 1
ATOM 761 O O . GLN A 1 93 ? -37.391 6.456 43.749 1.00 85.31 93 GLN A O 1
ATOM 766 N N . GLU A 1 94 ? -35.340 7.338 43.614 1.00 84.62 94 GLU A N 1
ATOM 767 C CA . GLU A 1 94 ? -34.885 6.836 44.911 1.00 84.62 94 GLU A CA 1
ATOM 768 C C . GLU A 1 94 ? -35.656 7.454 46.075 1.00 84.62 94 GLU A C 1
ATOM 770 O O . GLU A 1 94 ? -36.097 6.737 46.972 1.00 84.62 94 GLU A O 1
ATOM 775 N N . THR A 1 95 ? -35.849 8.773 46.064 1.00 83.50 95 THR A N 1
ATOM 776 C CA . TH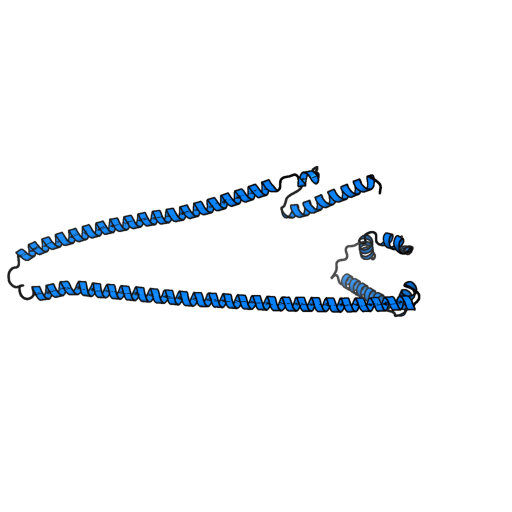R A 1 95 ? -36.657 9.471 47.075 1.00 83.50 95 THR A CA 1
ATOM 777 C C . THR A 1 95 ? -38.112 9.016 47.040 1.00 83.50 95 THR A C 1
ATOM 779 O O . THR A 1 95 ? -38.677 8.738 48.099 1.00 83.50 95 THR A O 1
ATOM 782 N N . LYS A 1 96 ? -38.697 8.827 45.850 1.00 88.44 96 LYS A N 1
ATOM 783 C CA . LYS A 1 96 ? -40.038 8.250 45.691 1.00 88.44 96 LYS A CA 1
ATOM 784 C C . LYS A 1 96 ? -40.113 6.827 46.250 1.00 88.44 96 LYS A C 1
ATOM 786 O O . LYS A 1 96 ? -40.993 6.556 47.058 1.00 88.44 96 LYS A O 1
ATOM 791 N N . ARG A 1 97 ? -39.160 5.949 45.920 1.00 85.25 97 ARG A N 1
ATOM 792 C CA . ARG A 1 97 ? -39.085 4.578 46.461 1.00 85.25 97 ARG A CA 1
ATOM 793 C C . ARG A 1 97 ? -38.885 4.560 47.976 1.00 85.25 97 ARG A C 1
ATOM 795 O O . ARG A 1 97 ? -39.485 3.733 48.655 1.00 85.25 97 ARG A O 1
ATOM 802 N N . LYS A 1 98 ? -38.070 5.463 48.531 1.00 85.19 98 LYS A N 1
ATOM 803 C CA . LYS A 1 98 ? -37.894 5.614 49.987 1.00 85.19 98 LYS A CA 1
ATOM 804 C C . LYS A 1 98 ? -39.186 6.085 50.656 1.00 85.19 98 LYS A C 1
ATOM 806 O O . LYS A 1 98 ? -39.549 5.540 51.693 1.00 85.19 98 LYS A O 1
ATOM 811 N N . ALA A 1 99 ? -39.905 7.031 50.052 1.00 84.44 99 ALA A N 1
ATOM 812 C CA . ALA A 1 99 ? -41.201 7.492 50.544 1.00 84.44 99 ALA A CA 1
ATOM 813 C C . ALA A 1 99 ? -42.276 6.395 50.459 1.00 84.44 99 ALA A C 1
ATOM 815 O O . ALA A 1 99 ? -43.032 6.210 51.407 1.00 84.44 99 ALA A O 1
ATOM 816 N N . GLU A 1 100 ? -42.320 5.629 49.366 1.00 80.94 100 GLU A N 1
ATOM 817 C CA . GLU A 1 100 ? -43.198 4.462 49.214 1.00 80.94 100 GLU A CA 1
ATOM 818 C C . GLU A 1 100 ? -42.861 3.373 50.237 1.00 80.94 100 GLU A C 1
ATOM 820 O O . GLU A 1 100 ? -43.761 2.860 50.893 1.00 80.94 100 GLU A O 1
ATOM 825 N N . LYS A 1 101 ? -41.573 3.080 50.461 1.00 83.75 101 LYS A N 1
ATOM 826 C CA . LYS A 1 101 ? -41.126 2.131 51.491 1.00 83.75 101 LYS A CA 1
ATOM 827 C C . LYS A 1 101 ? -41.491 2.600 52.902 1.00 83.75 101 LYS A C 1
ATOM 829 O O . LYS A 1 101 ? -41.892 1.781 53.721 1.00 83.75 101 LYS A O 1
ATOM 834 N N . ALA A 1 102 ? -41.387 3.898 53.188 1.00 78.56 102 ALA A N 1
ATOM 835 C CA . ALA A 1 102 ? -41.798 4.470 54.469 1.00 78.56 102 ALA A CA 1
ATOM 836 C C . ALA A 1 102 ? -43.324 4.420 54.664 1.00 78.56 102 ALA A C 1
ATOM 838 O O . ALA A 1 102 ? -43.788 4.076 55.750 1.00 78.56 102 ALA A O 1
ATOM 839 N N . LYS A 1 103 ? -44.109 4.693 53.611 1.00 78.69 103 LYS A N 1
ATOM 840 C CA . LYS A 1 103 ? -45.575 4.548 53.628 1.00 78.69 103 LYS A CA 1
ATOM 841 C C . LYS A 1 103 ? -45.993 3.096 53.846 1.00 78.69 103 LYS A C 1
ATOM 843 O O . LYS A 1 103 ? -46.743 2.825 54.777 1.00 78.69 103 LYS A O 1
ATOM 848 N N . ALA A 1 104 ? -45.432 2.168 53.072 1.00 76.50 104 ALA A N 1
ATOM 849 C CA . ALA A 1 104 ? -45.676 0.738 53.226 1.00 76.50 104 ALA A CA 1
ATOM 850 C C . ALA A 1 104 ? -45.248 0.232 54.614 1.00 76.50 104 ALA A C 1
ATOM 852 O O . ALA A 1 104 ? -45.952 -0.567 55.218 1.00 76.50 104 ALA A O 1
ATOM 853 N N . GLY A 1 105 ? -44.133 0.730 55.160 1.00 74.56 105 GLY A N 1
ATOM 854 C CA . GLY A 1 105 ? -43.696 0.418 56.522 1.00 74.56 105 GLY A CA 1
ATOM 855 C C . GLY A 1 105 ? -44.680 0.896 57.594 1.00 74.56 105 GLY A C 1
ATOM 856 O O . GLY A 1 105 ? -44.957 0.156 58.531 1.00 74.56 105 GLY A O 1
ATOM 857 N N . SER A 1 106 ? -45.256 2.090 57.434 1.00 69.88 106 SER A N 1
ATOM 858 C CA . SER A 1 106 ? -46.280 2.629 58.341 1.00 69.88 106 SER A CA 1
ATOM 859 C C . SER A 1 106 ? -47.597 1.843 58.267 1.00 69.88 106 SER A C 1
ATOM 861 O O . SER A 1 106 ? -48.174 1.502 59.296 1.00 69.88 106 SER A O 1
ATOM 863 N N . GLU A 1 107 ? -48.035 1.483 57.056 1.00 73.00 107 GLU A N 1
ATOM 864 C CA . GLU A 1 107 ? -49.237 0.668 56.817 1.00 73.00 107 GLU A CA 1
ATOM 865 C C . GLU A 1 107 ? -49.087 -0.776 57.315 1.00 73.00 107 GLU A C 1
ATOM 867 O O . GLU A 1 107 ? -50.037 -1.377 57.820 1.00 73.00 107 GLU A O 1
ATOM 872 N N . LEU A 1 108 ? -47.890 -1.352 57.188 1.00 68.06 108 LEU A N 1
ATOM 873 C CA . LEU A 1 108 ? -47.584 -2.650 57.776 1.00 68.06 108 LEU A CA 1
ATOM 874 C C . LEU A 1 108 ? -47.556 -2.557 59.298 1.00 68.06 108 LEU A C 1
ATOM 876 O O . LEU A 1 108 ? -48.113 -3.434 59.940 1.00 68.06 108 LEU A O 1
ATOM 880 N N . MET A 1 109 ? -46.983 -1.501 59.880 1.00 62.88 109 MET A N 1
ATOM 881 C CA . MET A 1 109 ? -46.937 -1.313 61.333 1.00 62.88 109 MET A CA 1
ATOM 882 C C . MET A 1 109 ? -48.338 -1.126 61.939 1.00 62.88 109 MET A C 1
ATOM 884 O O . MET A 1 109 ? -48.632 -1.726 62.974 1.00 62.88 109 MET A O 1
ATOM 888 N N . SER A 1 110 ? -49.238 -0.384 61.281 1.00 60.38 110 SER A N 1
ATOM 889 C CA . SER A 1 110 ? -50.634 -0.259 61.724 1.00 60.38 110 SER A CA 1
ATOM 890 C C . SER A 1 110 ? -51.384 -1.592 61.649 1.00 60.38 110 SER A C 1
ATOM 892 O O . SER A 1 110 ? -52.000 -1.992 62.632 1.00 60.38 110 SER A O 1
ATOM 894 N N . ARG A 1 111 ? -51.229 -2.353 60.556 1.00 59.19 111 ARG A N 1
ATOM 895 C CA . ARG A 1 111 ? -51.801 -3.709 60.426 1.00 59.19 111 ARG A CA 1
ATOM 896 C C . ARG A 1 111 ? -51.177 -4.737 61.375 1.00 59.19 111 ARG A C 1
ATOM 898 O O . ARG A 1 111 ? -51.849 -5.667 61.806 1.00 59.19 111 ARG A O 1
ATOM 905 N N . GLN A 1 112 ? -49.896 -4.597 61.714 1.00 55.12 112 GLN A N 1
ATOM 906 C CA . GLN A 1 112 ? -49.187 -5.482 62.647 1.00 55.12 112 GLN A CA 1
ATOM 907 C C . GLN A 1 112 ? -49.681 -5.300 64.089 1.00 55.12 112 GLN A C 1
ATOM 909 O O . GLN A 1 112 ? -49.621 -6.249 64.864 1.00 55.12 112 GLN A O 1
ATOM 914 N N . THR A 1 113 ? -50.181 -4.107 64.425 1.00 51.72 113 THR A N 1
ATOM 915 C CA . THR A 1 113 ? -50.726 -3.774 65.752 1.00 51.72 113 THR A CA 1
ATOM 916 C C . THR A 1 113 ? -52.121 -4.385 65.973 1.00 51.72 113 THR A C 1
ATOM 918 O O . THR A 1 113 ? -52.546 -4.554 67.110 1.00 51.72 113 THR A O 1
ATOM 921 N N . GLU A 1 114 ? -52.817 -4.786 64.904 1.00 56.94 114 GLU A N 1
ATOM 922 C CA . GLU A 1 114 ? -54.157 -5.397 64.962 1.00 56.94 114 GLU A CA 1
ATOM 923 C C . GLU A 1 114 ? -54.137 -6.939 65.028 1.00 56.94 114 GLU A C 1
ATOM 925 O O . GLU A 1 114 ? -55.181 -7.561 65.206 1.00 56.94 114 GLU A O 1
ATOM 930 N N . LEU A 1 115 ? -52.969 -7.583 64.888 1.00 51.16 115 LEU A N 1
ATOM 931 C CA . LEU A 1 115 ? -52.851 -9.036 64.679 1.00 51.16 115 LEU A CA 1
ATOM 932 C C . LEU A 1 115 ? -51.791 -9.695 65.594 1.00 51.16 115 LEU A C 1
ATOM 934 O O . LEU A 1 115 ? -50.795 -10.254 65.128 1.00 51.16 115 LEU A O 1
ATOM 938 N N . ASP A 1 116 ? -52.024 -9.671 66.907 1.00 49.94 116 ASP A N 1
ATOM 939 C CA . ASP A 1 116 ? -51.530 -10.684 67.865 1.00 49.94 116 ASP A CA 1
ATOM 940 C C . ASP A 1 116 ? -52.515 -11.887 67.859 1.00 49.94 116 ASP A C 1
ATOM 942 O O . ASP A 1 116 ? -53.692 -11.643 67.603 1.00 49.94 116 ASP A O 1
ATOM 946 N N . PRO A 1 117 ? -52.186 -13.175 68.153 1.00 54.97 117 PRO A N 1
ATOM 947 C CA . PRO A 1 117 ? -50.933 -13.809 68.574 1.00 54.97 117 PRO A CA 1
ATOM 948 C C . PRO A 1 117 ? -50.667 -15.207 67.918 1.00 54.97 117 PRO A C 1
ATOM 950 O O . PRO A 1 117 ? -50.019 -16.054 68.530 1.00 54.97 117 PRO A O 1
ATOM 953 N N . VAL A 1 118 ? -51.151 -15.503 66.697 1.00 50.03 118 VAL A N 1
ATOM 954 C CA . VAL A 1 118 ? -51.005 -16.847 66.052 1.00 50.03 118 VAL A CA 1
ATOM 955 C C . VAL A 1 118 ? -49.724 -16.988 65.198 1.00 50.03 118 VAL A C 1
ATOM 957 O O . VAL A 1 118 ? -49.276 -18.084 64.875 1.00 50.03 118 VAL A O 1
ATOM 960 N N . PHE A 1 119 ? -49.058 -15.880 64.867 1.00 49.12 119 PHE A N 1
ATOM 961 C CA . PHE A 1 119 ? -48.053 -15.820 63.794 1.00 49.12 119 PHE A CA 1
ATOM 962 C C . PHE A 1 119 ? -46.603 -16.159 64.224 1.00 49.12 119 PHE A C 1
ATOM 964 O O . PHE A 1 119 ? -45.669 -16.031 63.434 1.00 49.12 119 PHE A O 1
ATOM 971 N N . LYS A 1 120 ? -46.374 -16.591 65.474 1.00 49.38 120 LYS A N 1
ATOM 972 C CA . LYS A 1 120 ? -45.022 -16.674 66.078 1.00 49.38 120 LYS A CA 1
ATOM 973 C C . LYS A 1 120 ? -44.148 -17.852 65.607 1.00 49.38 120 LYS A C 1
ATOM 975 O O . LYS A 1 120 ? -42.955 -17.837 65.879 1.00 49.38 120 LYS A O 1
ATOM 980 N N . LEU A 1 121 ? -44.692 -18.816 64.857 1.00 50.59 121 LEU A N 1
ATOM 981 C CA . LEU A 1 121 ? -43.927 -19.945 64.289 1.00 50.59 121 LEU A CA 1
ATOM 982 C C . LEU A 1 121 ? -43.831 -19.939 62.749 1.00 50.59 121 LEU A C 1
ATOM 984 O O . LEU A 1 121 ? -42.882 -20.502 62.212 1.00 50.59 121 LEU A O 1
ATOM 988 N N . GLN A 1 122 ? -44.733 -19.251 62.036 1.00 52.44 122 GLN A N 1
ATOM 989 C CA . GLN A 1 122 ? -44.681 -19.093 60.567 1.00 52.44 122 GLN A CA 1
ATOM 990 C C . GLN A 1 122 ? -43.890 -17.850 60.117 1.00 52.44 122 GLN A C 1
ATOM 992 O O . GLN A 1 122 ? -43.192 -17.909 59.105 1.00 52.44 122 GLN A O 1
ATOM 997 N N . LYS A 1 123 ? -43.895 -16.771 60.921 1.00 61.06 123 LYS A N 1
ATOM 998 C CA . LYS A 1 123 ? -43.088 -15.556 60.700 1.00 61.06 123 LYS A CA 1
ATOM 999 C C . LYS A 1 123 ? -41.622 -15.800 60.379 1.00 61.06 123 LYS A C 1
ATOM 1001 O O . LYS A 1 123 ? -41.181 -15.247 59.384 1.00 61.06 123 LYS A O 1
ATOM 1006 N N . PRO A 1 124 ? -40.855 -16.562 61.183 1.00 59.88 124 PRO A N 1
ATOM 1007 C CA . PRO A 1 124 ? -39.418 -16.643 60.972 1.00 59.88 124 PRO A CA 1
ATOM 1008 C C . PRO A 1 124 ? -39.092 -17.349 59.657 1.00 59.88 124 PRO A C 1
ATOM 1010 O O . PRO A 1 124 ? -38.178 -16.934 58.962 1.00 59.88 124 PRO A O 1
ATOM 1013 N N . VAL A 1 125 ? -39.850 -18.373 59.254 1.00 62.56 125 VAL A N 1
ATOM 1014 C CA . VAL A 1 125 ? -39.576 -19.102 58.004 1.00 62.56 125 VAL A CA 1
ATOM 1015 C C . VAL A 1 125 ? -39.967 -18.272 56.782 1.00 62.56 125 VAL A C 1
ATOM 1017 O O . VAL A 1 125 ? -39.224 -18.240 55.801 1.00 62.56 125 VAL A O 1
ATOM 1020 N N . GLU A 1 126 ? -41.100 -17.573 56.835 1.00 64.12 126 GLU A N 1
ATOM 1021 C CA . GLU A 1 126 ? -41.544 -16.703 55.743 1.00 64.12 126 GLU A CA 1
ATOM 1022 C C . GLU A 1 126 ? -40.728 -15.411 55.654 1.00 64.12 126 GLU A C 1
ATOM 1024 O O . GLU A 1 126 ? -40.417 -14.992 54.544 1.00 64.12 126 GLU A O 1
ATOM 1029 N N . SER A 1 127 ? -40.292 -14.824 56.775 1.00 64.69 127 SER A N 1
ATOM 1030 C CA . SER A 1 127 ? -39.376 -13.676 56.775 1.00 64.69 127 SER A CA 1
ATOM 1031 C C . SER A 1 127 ? -37.996 -14.072 56.259 1.00 64.69 127 SER A C 1
ATOM 1033 O O . SER A 1 127 ? -37.456 -13.389 55.398 1.00 64.69 127 SER A O 1
ATOM 1035 N N . THR A 1 128 ? -37.466 -15.228 56.679 1.00 64.75 128 THR A N 1
ATOM 1036 C CA . THR A 1 128 ? -36.166 -15.711 56.183 1.00 64.75 128 THR A CA 1
ATOM 1037 C C . THR A 1 128 ? -36.240 -16.056 54.691 1.00 64.75 128 THR A C 1
ATOM 1039 O O . THR A 1 128 ? -35.312 -15.754 53.945 1.00 64.75 128 THR A O 1
ATOM 1042 N N . ARG A 1 129 ? -37.351 -16.629 54.197 1.00 68.88 129 ARG A N 1
ATOM 1043 C CA . ARG A 1 129 ? -37.573 -16.832 52.749 1.00 68.88 129 ARG A CA 1
ATOM 1044 C C . ARG A 1 129 ? -37.739 -15.514 51.989 1.00 68.88 129 ARG A C 1
ATOM 1046 O O . ARG A 1 129 ? -37.172 -15.368 50.912 1.00 68.88 129 ARG A O 1
ATOM 1053 N N . ALA A 1 130 ? -38.477 -14.555 52.541 1.00 69.44 130 ALA A N 1
ATOM 1054 C CA . ALA A 1 130 ? -38.686 -13.246 51.925 1.00 69.44 130 ALA A CA 1
ATOM 1055 C C . ALA A 1 130 ? -37.406 -12.396 51.873 1.00 69.44 130 ALA A C 1
ATOM 1057 O O . ALA A 1 130 ? -37.270 -11.562 50.982 1.00 69.44 130 ALA A O 1
ATOM 1058 N N . GLU A 1 131 ? -36.466 -12.612 52.793 1.00 73.19 131 GLU A N 1
ATOM 1059 C CA . GLU A 1 131 ? -35.157 -11.952 52.798 1.00 73.19 131 GLU A CA 1
ATOM 1060 C C . GLU A 1 131 ? -34.149 -12.646 51.867 1.00 73.19 131 GLU A C 1
ATOM 1062 O O . GLU A 1 131 ? -33.399 -11.970 51.165 1.00 73.19 131 GLU A O 1
ATOM 1067 N N . THR A 1 132 ? -34.171 -13.980 51.783 1.00 73.19 132 THR A N 1
ATOM 1068 C CA . THR A 1 132 ? -33.196 -14.753 50.986 1.00 73.19 132 THR A CA 1
ATOM 1069 C C . THR A 1 132 ? -33.516 -14.826 49.491 1.00 73.19 132 THR A C 1
ATOM 1071 O O . THR A 1 132 ? -32.601 -14.806 48.668 1.00 73.19 132 THR A O 1
ATOM 1074 N N . GLU A 1 133 ? -34.790 -14.864 49.096 1.00 75.69 133 GLU A N 1
ATOM 1075 C CA . GLU A 1 133 ? -35.185 -14.888 47.679 1.00 75.69 133 GLU A CA 1
ATOM 1076 C C . GLU A 1 133 ? -34.760 -13.639 46.868 1.00 75.69 133 GLU A C 1
ATOM 1078 O O . GLU A 1 133 ? -34.200 -13.816 45.783 1.00 75.69 133 GLU A O 1
ATOM 1083 N N . PRO A 1 134 ? -34.921 -12.378 47.328 1.00 78.38 134 PRO A N 1
ATOM 1084 C CA . PRO A 1 1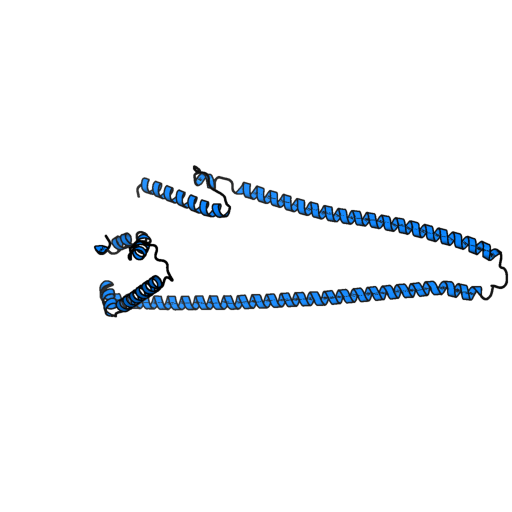34 ? -34.468 -11.215 46.559 1.00 78.38 134 PRO A CA 1
ATOM 1085 C C . PRO A 1 134 ? -32.942 -11.144 46.450 1.00 78.38 134 PRO A C 1
ATOM 1087 O O . PRO A 1 134 ? -32.417 -10.664 45.446 1.00 78.38 134 PRO A O 1
ATOM 1090 N N . GLU A 1 135 ? -32.218 -11.628 47.458 1.00 78.19 135 GLU A N 1
ATOM 1091 C CA . GLU A 1 135 ? -30.759 -11.684 47.434 1.00 78.19 135 GLU A CA 1
ATOM 1092 C C . GLU A 1 135 ? -30.262 -12.765 46.467 1.00 78.19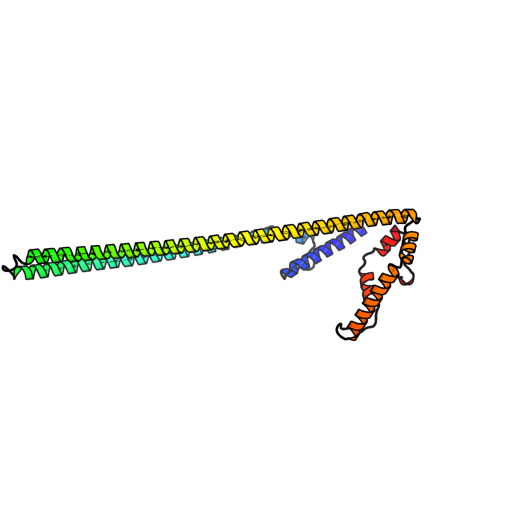 135 GLU A C 1
ATOM 1094 O O . GLU A 1 135 ? -29.366 -12.515 45.659 1.00 78.19 135 GLU A O 1
ATOM 1099 N N . ARG A 1 136 ? -30.928 -13.925 46.442 1.00 84.44 136 ARG A N 1
ATOM 1100 C CA . ARG A 1 136 ? -30.691 -14.986 45.459 1.00 84.44 136 ARG A CA 1
ATOM 1101 C C . ARG A 1 136 ? -31.013 -14.538 44.031 1.00 84.44 136 ARG A C 1
ATOM 1103 O O . ARG A 1 136 ? -30.238 -14.830 43.120 1.00 84.44 136 ARG A O 1
ATOM 1110 N N . LEU A 1 137 ? -32.119 -13.822 43.818 1.00 84.69 137 LEU A N 1
ATOM 1111 C CA . LEU A 1 137 ? -32.481 -13.269 42.508 1.00 84.69 137 LEU A CA 1
ATOM 1112 C C . LEU A 1 137 ? -31.452 -12.240 42.039 1.00 84.69 137 LEU A C 1
ATOM 1114 O O . LEU A 1 137 ? -30.983 -12.344 40.908 1.00 84.69 137 LEU A O 1
ATOM 1118 N N . ARG A 1 138 ? -31.011 -11.335 42.921 1.00 87.00 138 ARG A N 1
ATOM 1119 C CA . ARG A 1 138 ? -29.919 -10.394 42.627 1.00 87.00 138 ARG A CA 1
ATOM 1120 C C . ARG A 1 138 ? -28.616 -11.116 42.308 1.00 87.00 138 ARG A C 1
ATOM 1122 O O . ARG A 1 138 ? -27.962 -10.766 41.334 1.00 87.00 138 ARG A O 1
ATOM 1129 N N . ALA A 1 139 ? -28.245 -12.147 43.064 1.00 86.75 139 ALA A N 1
ATOM 1130 C CA . ALA A 1 139 ? -27.056 -12.945 42.770 1.00 86.75 139 ALA A CA 1
ATOM 1131 C C . ALA A 1 139 ? -27.160 -13.639 41.396 1.00 86.75 139 ALA A C 1
ATOM 1133 O O . ALA A 1 139 ? -26.201 -13.637 40.621 1.00 86.75 139 ALA A O 1
ATOM 1134 N N . SER A 1 140 ? -28.338 -14.168 41.050 1.00 88.25 140 SER A N 1
ATOM 1135 C CA . SER A 1 140 ? -28.644 -14.718 39.720 1.00 88.25 140 SER A CA 1
ATOM 1136 C C . SER A 1 140 ? -28.559 -13.654 38.615 1.00 88.25 140 SER A C 1
ATOM 1138 O O . SER A 1 140 ? -27.998 -13.900 37.554 1.00 88.25 140 SER A O 1
ATOM 1140 N N . GLU A 1 141 ? -29.095 -12.456 38.833 1.00 91.62 141 GLU A N 1
ATOM 1141 C CA . GLU A 1 141 ? -29.053 -11.369 37.847 1.00 91.62 141 GLU A CA 1
ATOM 1142 C C . GLU A 1 141 ? -27.634 -10.836 37.639 1.00 91.62 141 GLU A C 1
ATOM 1144 O O . GLU A 1 141 ? -27.219 -10.613 36.502 1.00 91.62 141 GLU A O 1
ATOM 1149 N N . VAL A 1 142 ? -26.856 -10.696 38.715 1.00 92.50 142 VAL A N 1
ATOM 1150 C CA . VAL A 1 142 ? -25.450 -10.277 38.653 1.00 92.50 142 VAL A CA 1
ATOM 1151 C C . VAL A 1 142 ? -24.611 -11.321 37.921 1.00 92.50 142 VAL A C 1
ATOM 1153 O O . VAL A 1 142 ? -23.790 -10.959 37.084 1.00 92.50 142 VAL A O 1
ATOM 1156 N N . THR A 1 143 ? -24.815 -12.611 38.192 1.00 92.06 143 THR A N 1
ATOM 1157 C CA . THR A 1 143 ? -24.098 -13.684 37.481 1.00 92.06 143 THR A CA 1
ATOM 1158 C C . THR A 1 143 ? -24.482 -13.738 36.006 1.00 92.06 143 THR A C 1
ATOM 1160 O O . THR A 1 143 ? -23.588 -13.762 35.167 1.00 92.06 143 THR A O 1
ATOM 1163 N N . LYS A 1 144 ? -25.773 -13.641 35.664 1.00 94.12 144 LYS A N 1
ATOM 1164 C CA . LYS A 1 144 ? -26.220 -13.532 34.264 1.00 94.12 144 LYS A CA 1
ATOM 1165 C C . LYS A 1 144 ? -25.607 -12.323 33.562 1.00 94.12 144 LYS A C 1
ATOM 1167 O O . LYS A 1 144 ? -25.095 -12.460 32.459 1.00 94.12 144 LYS A O 1
ATOM 1172 N N . SER A 1 145 ? -25.604 -11.163 34.215 1.00 91.62 145 SER A N 1
ATOM 1173 C CA . SER A 1 145 ? -25.031 -9.934 33.652 1.00 91.62 145 SER A CA 1
ATOM 1174 C C . SER A 1 145 ? -23.522 -10.056 33.435 1.00 91.62 145 SER A C 1
ATOM 1176 O O . SER A 1 145 ? -23.016 -9.606 32.412 1.00 91.62 145 SER A O 1
ATOM 1178 N N . LYS A 1 146 ? -22.803 -10.704 34.361 1.00 94.19 146 LYS A N 1
ATOM 1179 C CA . LYS A 1 146 ? -21.370 -10.995 34.210 1.00 94.19 146 LYS A CA 1
ATOM 1180 C C . LYS A 1 146 ? -21.101 -11.932 33.036 1.00 94.19 146 LYS A C 1
ATOM 1182 O O . LYS A 1 146 ? -20.247 -11.610 32.227 1.00 94.19 146 LYS A O 1
ATOM 1187 N N . VAL A 1 147 ? -21.859 -13.023 32.911 1.00 94.88 147 VAL A N 1
ATOM 1188 C CA . VAL A 1 147 ? -21.708 -13.986 31.806 1.00 94.88 147 VAL A CA 1
ATOM 1189 C C . VAL A 1 147 ? -21.999 -13.334 30.456 1.00 94.88 147 VAL A C 1
ATOM 1191 O O . VAL A 1 147 ? -21.249 -13.543 29.514 1.00 94.88 147 VAL A O 1
ATOM 1194 N N . VAL A 1 148 ? -23.046 -12.509 30.360 1.00 94.94 148 VAL A N 1
ATOM 1195 C CA . VAL A 1 148 ? -23.361 -11.774 29.122 1.00 94.94 148 VAL A CA 1
ATOM 1196 C C . VAL A 1 148 ? -22.255 -10.781 28.775 1.00 94.94 148 VAL A C 1
ATOM 1198 O O . VAL A 1 148 ? -21.887 -10.663 27.611 1.00 94.94 148 VAL A O 1
ATOM 1201 N N . ARG A 1 149 ? -21.706 -10.073 29.769 1.00 94.81 149 ARG A N 1
ATOM 1202 C CA . ARG A 1 149 ? -20.600 -9.142 29.532 1.00 94.81 149 ARG A CA 1
ATOM 1203 C C . ARG A 1 149 ? -19.340 -9.877 29.079 1.00 94.81 149 ARG A C 1
ATOM 1205 O O . ARG A 1 149 ? -18.717 -9.452 28.120 1.00 94.81 149 ARG A O 1
ATOM 1212 N N . GLU A 1 150 ? -19.000 -10.977 29.740 1.00 94.31 150 GLU A N 1
ATOM 1213 C CA . GLU A 1 150 ? -17.824 -11.787 29.418 1.00 94.31 150 GLU A CA 1
ATOM 1214 C C . GLU A 1 150 ? -17.956 -12.463 28.047 1.00 94.31 150 GLU A C 1
ATOM 1216 O O . GLU A 1 150 ? -16.994 -12.468 27.286 1.00 94.31 150 GLU A O 1
ATOM 1221 N N . SER A 1 151 ? -19.145 -12.956 27.676 1.00 94.75 151 SER A N 1
ATOM 1222 C CA . SER A 1 151 ? -19.360 -13.496 26.328 1.00 94.75 151 SER A CA 1
ATOM 1223 C C . SER A 1 151 ? -19.261 -12.400 25.268 1.00 94.75 151 SER A C 1
ATOM 1225 O O . SER A 1 151 ? -18.633 -12.613 24.240 1.00 94.75 151 SER A O 1
ATOM 1227 N N . ALA A 1 152 ? -19.824 -11.215 25.524 1.00 94.75 152 ALA A N 1
ATOM 1228 C CA . ALA A 1 152 ? -19.730 -10.089 24.599 1.00 94.75 152 ALA A CA 1
ATOM 1229 C C . ALA A 1 152 ? -18.286 -9.579 24.444 1.00 94.75 152 ALA A C 1
ATOM 1231 O O . ALA A 1 152 ? -17.885 -9.222 23.339 1.00 94.75 152 ALA A O 1
ATOM 1232 N N . GLU A 1 153 ? -17.502 -9.561 25.529 1.00 95.06 153 GLU A N 1
ATOM 1233 C CA . GLU A 1 153 ? -16.066 -9.254 25.496 1.00 95.06 153 GLU A CA 1
ATOM 1234 C C . GLU A 1 153 ? -15.309 -10.297 24.656 1.00 95.06 153 GLU A C 1
ATOM 1236 O O . GLU A 1 153 ? -14.572 -9.924 23.748 1.00 95.06 153 GLU A O 1
ATOM 1241 N N . GLN A 1 154 ? -15.559 -11.595 24.869 1.00 94.38 154 GLN A N 1
ATOM 1242 C CA . GLN A 1 154 ? -14.931 -12.667 24.085 1.00 94.38 154 GLN A CA 1
ATOM 1243 C C . GLN A 1 154 ? -15.307 -12.625 22.599 1.00 94.38 154 GLN A C 1
ATOM 1245 O O . GLN A 1 154 ? -14.439 -12.819 21.747 1.00 94.38 154 GLN A O 1
ATOM 1250 N N . ASP A 1 155 ? -16.571 -12.351 22.273 1.00 94.81 155 ASP A N 1
ATOM 1251 C CA . ASP A 1 155 ? -17.033 -12.222 20.889 1.00 94.81 155 ASP A CA 1
ATOM 1252 C C . ASP A 1 155 ? -16.382 -11.013 20.198 1.00 94.81 155 ASP A C 1
ATOM 1254 O O . ASP A 1 155 ? -15.960 -11.106 19.041 1.00 94.81 155 ASP A O 1
ATOM 1258 N N . ALA A 1 156 ? -16.250 -9.887 20.908 1.00 94.75 156 ALA A N 1
ATOM 1259 C CA . ALA A 1 156 ? -15.579 -8.692 20.404 1.00 94.75 156 ALA A CA 1
ATOM 1260 C C . ALA A 1 156 ? -14.074 -8.922 20.191 1.00 94.75 156 ALA A C 1
ATOM 1262 O O . ALA A 1 156 ? -13.543 -8.550 19.143 1.00 94.75 156 ALA A O 1
ATOM 1263 N N . ASP A 1 157 ? -13.400 -9.581 21.135 1.00 94.75 157 ASP A N 1
ATOM 1264 C CA . ASP A 1 157 ? -11.978 -9.918 21.029 1.00 94.75 157 ASP A CA 1
ATOM 1265 C C . ASP A 1 157 ? -11.718 -10.914 19.891 1.00 94.75 157 ASP A C 1
ATOM 1267 O O . ASP A 1 157 ? -10.756 -10.764 19.130 1.00 94.75 157 ASP A O 1
ATOM 1271 N N . ALA A 1 158 ? -12.597 -11.906 19.718 1.00 94.81 158 ALA A N 1
ATOM 1272 C CA . ALA A 1 158 ? -12.532 -12.844 18.604 1.00 94.81 158 ALA A CA 1
ATOM 1273 C C . ALA A 1 158 ? -12.713 -12.124 17.261 1.00 94.81 158 ALA A C 1
ATOM 1275 O O . ALA A 1 158 ? -11.915 -12.328 16.341 1.00 94.81 158 ALA A O 1
ATOM 1276 N N . ALA A 1 159 ? -13.711 -11.241 17.153 1.00 95.50 159 ALA A N 1
ATOM 1277 C CA . ALA A 1 159 ? -13.933 -10.437 15.956 1.00 95.50 159 ALA A CA 1
ATOM 1278 C C . ALA A 1 159 ? -12.708 -9.565 15.640 1.00 95.50 159 ALA A C 1
ATOM 1280 O O . ALA A 1 159 ? -12.177 -9.644 14.530 1.00 95.50 159 ALA A O 1
ATOM 1281 N N . TYR A 1 160 ? -12.185 -8.836 16.630 1.00 95.56 160 TYR A N 1
ATOM 1282 C CA . TYR A 1 160 ? -10.993 -8.002 16.479 1.00 95.56 160 TYR A CA 1
ATOM 1283 C C . TYR A 1 160 ? -9.774 -8.814 16.026 1.00 95.56 160 TYR A C 1
ATOM 1285 O O . TYR A 1 160 ? -9.082 -8.424 15.086 1.00 95.56 160 TYR A O 1
ATOM 1293 N N . TYR A 1 161 ? -9.530 -9.979 16.632 1.00 95.31 161 TYR A N 1
ATOM 1294 C CA . TYR A 1 161 ? -8.421 -10.848 16.244 1.00 95.31 161 TYR A CA 1
ATOM 1295 C C . TYR A 1 161 ? -8.559 -11.345 14.799 1.00 95.31 161 TYR A C 1
ATOM 1297 O O . TYR A 1 161 ? -7.581 -11.348 14.044 1.00 95.31 161 TYR A O 1
ATOM 1305 N N . THR A 1 162 ? -9.764 -11.752 14.388 1.00 95.38 162 THR A N 1
ATOM 1306 C CA . THR A 1 162 ? -10.003 -12.211 13.0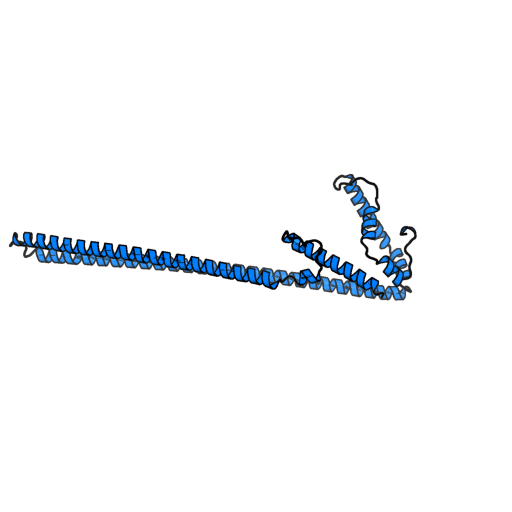11 1.00 95.38 162 THR A CA 1
ATOM 1307 C C . THR A 1 162 ? -9.826 -11.091 11.992 1.00 95.38 162 THR A C 1
ATOM 1309 O O . THR A 1 162 ? -9.194 -11.311 10.957 1.00 95.38 162 THR A O 1
ATOM 1312 N N . GLU A 1 163 ? -10.310 -9.887 12.294 1.00 95.81 163 GLU A N 1
ATOM 1313 C CA . GLU A 1 163 ? -10.175 -8.720 11.427 1.00 95.81 163 GLU A CA 1
ATOM 1314 C C . GLU A 1 163 ? -8.716 -8.266 11.336 1.00 95.81 163 GLU A C 1
ATOM 1316 O O . GLU A 1 163 ? -8.210 -8.054 10.235 1.00 95.81 163 GLU A O 1
ATOM 1321 N N . GLN A 1 164 ? -7.996 -8.235 12.461 1.00 95.88 164 GLN A N 1
ATOM 1322 C CA . GLN A 1 164 ? -6.568 -7.927 12.492 1.00 95.88 164 GLN A CA 1
ATOM 1323 C C . GLN A 1 164 ? -5.771 -8.923 11.642 1.00 95.88 164 GLN A C 1
ATOM 1325 O O . GLN A 1 164 ? -4.972 -8.522 10.796 1.00 95.88 164 GLN A O 1
ATOM 1330 N N . LYS A 1 165 ? -6.027 -10.230 11.790 1.00 96.12 165 LYS A N 1
ATOM 1331 C CA . LYS A 1 165 ? -5.372 -11.258 10.968 1.00 96.12 165 LYS A CA 1
ATOM 1332 C C . LYS A 1 165 ? -5.732 -11.150 9.491 1.00 96.12 165 LYS A C 1
ATOM 1334 O O . LYS A 1 165 ? -4.865 -11.372 8.645 1.00 96.12 165 LYS A O 1
ATOM 1339 N N . ALA A 1 166 ? -6.978 -10.813 9.165 1.00 95.50 166 ALA A N 1
ATOM 1340 C CA . ALA A 1 166 ? -7.403 -10.600 7.788 1.00 95.50 166 ALA A CA 1
ATOM 1341 C C . ALA A 1 166 ? -6.710 -9.376 7.168 1.00 95.50 166 ALA A C 1
ATOM 1343 O O . ALA A 1 166 ? -6.202 -9.470 6.048 1.00 95.50 166 ALA A O 1
ATOM 1344 N N . ALA A 1 167 ? -6.630 -8.266 7.905 1.00 95.38 167 ALA A N 1
ATOM 1345 C CA . ALA A 1 167 ? -5.940 -7.051 7.488 1.00 95.38 167 ALA A CA 1
ATOM 1346 C C . ALA A 1 167 ? -4.438 -7.301 7.283 1.00 95.38 167 ALA A C 1
ATOM 1348 O O . ALA A 1 167 ? -3.903 -6.985 6.219 1.00 95.38 167 ALA A O 1
ATOM 1349 N N . ASP A 1 168 ? -3.774 -7.962 8.235 1.00 94.94 168 ASP A N 1
ATOM 1350 C CA . ASP A 1 168 ? -2.360 -8.337 8.127 1.00 94.94 168 ASP A CA 1
ATOM 1351 C C . ASP A 1 168 ? -2.107 -9.244 6.915 1.00 94.94 168 ASP A C 1
ATOM 1353 O O . ASP A 1 168 ? -1.148 -9.046 6.165 1.00 94.94 168 ASP A O 1
ATOM 1357 N N . ALA A 1 169 ? -2.986 -10.222 6.674 1.00 95.81 169 ALA A N 1
ATOM 1358 C CA . ALA A 1 169 ? -2.885 -11.110 5.522 1.00 95.81 169 ALA A CA 1
ATOM 1359 C C . ALA A 1 169 ? -3.063 -10.357 4.193 1.00 95.81 169 ALA A C 1
ATOM 1361 O O . ALA A 1 169 ? -2.360 -10.649 3.222 1.00 95.81 169 ALA A O 1
ATOM 1362 N N . GLN A 1 170 ? -3.979 -9.387 4.125 1.00 94.88 170 GLN A N 1
ATOM 1363 C CA . GLN A 1 170 ? -4.140 -8.535 2.945 1.00 94.88 170 GLN A CA 1
ATOM 1364 C C . GLN A 1 170 ? -2.911 -7.659 2.712 1.00 94.88 170 GLN A C 1
ATOM 1366 O O . GLN A 1 170 ? -2.418 -7.591 1.586 1.00 94.88 170 GLN A O 1
ATOM 1371 N N . LEU A 1 171 ? -2.375 -7.051 3.768 1.00 95.50 171 LEU A N 1
ATOM 1372 C CA . LEU A 1 171 ? -1.187 -6.206 3.702 1.00 95.50 171 LEU A CA 1
ATOM 1373 C C . LEU A 1 171 ? 0.034 -7.023 3.255 1.00 95.50 171 LEU A C 1
ATOM 1375 O O . LEU A 1 171 ? 0.797 -6.587 2.393 1.00 95.50 171 LEU A O 1
ATOM 1379 N N . TYR A 1 172 ? 0.176 -8.251 3.757 1.00 95.00 172 TYR A N 1
ATOM 1380 C CA . TYR A 1 172 ? 1.211 -9.182 3.313 1.00 95.00 172 TYR A CA 1
ATOM 1381 C C . TYR A 1 172 ? 1.060 -9.553 1.831 1.00 95.00 172 TYR A C 1
ATOM 1383 O O . TYR A 1 172 ? 2.030 -9.480 1.079 1.00 95.00 172 TYR A O 1
ATOM 1391 N N . LYS A 1 173 ? -0.157 -9.880 1.374 1.00 95.19 173 LYS A N 1
ATOM 1392 C CA . LYS A 1 173 ? -0.427 -10.159 -0.049 1.00 95.19 173 LYS A CA 1
ATOM 1393 C C . LYS A 1 173 ? -0.088 -8.966 -0.941 1.00 95.19 173 LYS A C 1
ATOM 1395 O O . LYS A 1 173 ? 0.524 -9.154 -1.989 1.00 95.19 173 LYS A O 1
ATOM 1400 N N . GLN A 1 174 ? -0.459 -7.754 -0.530 1.00 95.44 174 GLN A N 1
ATOM 1401 C CA . GLN A 1 174 ? -0.160 -6.532 -1.275 1.00 95.44 174 GLN A CA 1
ATOM 1402 C C . GLN A 1 174 ? 1.345 -6.260 -1.342 1.00 95.44 174 GLN A C 1
ATOM 1404 O O . GLN A 1 174 ? 1.846 -5.968 -2.424 1.00 95.44 174 GLN A O 1
ATOM 1409 N N . LYS A 1 175 ? 2.075 -6.422 -0.230 1.00 95.81 175 LYS A N 1
ATOM 1410 C CA . LYS A 1 175 ? 3.542 -6.298 -0.204 1.00 95.81 175 LYS A CA 1
ATOM 1411 C C . LYS A 1 175 ? 4.209 -7.287 -1.152 1.00 95.81 175 LYS A C 1
ATOM 1413 O O . LYS A 1 175 ? 4.973 -6.875 -2.014 1.00 95.81 175 LYS A O 1
ATOM 1418 N N . MET A 1 176 ? 3.846 -8.566 -1.069 1.00 94.31 176 MET A N 1
ATOM 1419 C CA . MET A 1 176 ? 4.410 -9.594 -1.948 1.00 94.31 176 MET A CA 1
ATOM 1420 C C . MET A 1 176 ? 4.090 -9.338 -3.425 1.00 94.31 176 MET A C 1
ATOM 1422 O O . MET A 1 176 ? 4.941 -9.554 -4.285 1.00 94.31 176 MET A O 1
ATOM 1426 N N . ALA A 1 177 ? 2.880 -8.864 -3.738 1.00 94.88 177 ALA A N 1
ATOM 1427 C CA . ALA A 1 177 ? 2.509 -8.499 -5.102 1.00 94.88 177 ALA A CA 1
ATOM 1428 C C . ALA A 1 177 ? 3.315 -7.292 -5.607 1.00 94.88 177 ALA A C 1
ATOM 1430 O O . ALA A 1 177 ? 3.828 -7.332 -6.724 1.00 94.88 177 ALA A O 1
ATOM 1431 N N . ALA A 1 178 ? 3.469 -6.252 -4.782 1.00 94.81 178 ALA A N 1
ATOM 1432 C CA . ALA A 1 178 ? 4.272 -5.080 -5.109 1.00 94.81 178 ALA A CA 1
ATOM 1433 C C . ALA A 1 178 ? 5.741 -5.463 -5.350 1.00 94.81 178 ALA A C 1
ATOM 1435 O O . ALA A 1 178 ? 6.286 -5.146 -6.408 1.00 94.81 178 ALA A O 1
ATOM 1436 N N . ASP A 1 179 ? 6.341 -6.238 -4.447 1.00 94.88 179 ASP A N 1
ATOM 1437 C CA . ASP A 1 179 ? 7.724 -6.709 -4.569 1.00 94.88 179 ASP A CA 1
ATOM 1438 C C . ASP A 1 179 ? 7.918 -7.578 -5.820 1.00 94.88 179 ASP A C 1
ATOM 1440 O O . ASP A 1 179 ? 8.891 -7.410 -6.557 1.00 94.88 179 ASP A O 1
ATOM 1444 N N . ALA A 1 180 ? 6.961 -8.460 -6.129 1.00 95.25 180 ALA A N 1
ATOM 1445 C CA . ALA A 1 180 ? 6.994 -9.265 -7.347 1.00 95.25 180 ALA A CA 1
ATOM 1446 C C . ALA A 1 180 ? 6.910 -8.400 -8.616 1.00 95.25 180 ALA A C 1
ATOM 1448 O O . ALA A 1 180 ? 7.646 -8.636 -9.578 1.00 95.25 180 ALA A O 1
ATOM 1449 N N . THR A 1 181 ? 6.042 -7.382 -8.633 1.00 94.31 181 THR A N 1
ATOM 1450 C CA . THR A 1 181 ? 5.946 -6.456 -9.773 1.00 94.31 181 THR A CA 1
ATOM 1451 C C . THR A 1 181 ? 7.209 -5.623 -9.942 1.00 94.31 181 THR A C 1
ATOM 1453 O O . THR A 1 181 ? 7.688 -5.492 -11.069 1.00 94.31 181 THR A O 1
ATOM 1456 N N . TYR A 1 182 ? 7.792 -5.141 -8.842 1.00 95.06 182 TYR A N 1
ATOM 1457 C CA . TYR A 1 182 ? 9.048 -4.401 -8.848 1.00 95.06 182 TYR A CA 1
ATOM 1458 C C . TYR A 1 182 ? 10.195 -5.264 -9.376 1.00 95.06 182 TYR A C 1
ATOM 1460 O O . TYR A 1 182 ? 10.926 -4.843 -10.269 1.00 95.06 182 TYR A O 1
ATOM 1468 N N . TYR A 1 183 ? 10.308 -6.508 -8.902 1.00 95.38 183 TYR A N 1
ATOM 1469 C CA . TYR A 1 183 ? 11.322 -7.442 -9.382 1.00 95.38 183 TYR A CA 1
ATOM 1470 C C . TYR A 1 183 ? 11.178 -7.721 -10.882 1.00 95.38 183 TYR A C 1
ATOM 1472 O O . TYR A 1 183 ? 12.168 -7.692 -11.614 1.00 95.38 183 TYR A O 1
ATOM 1480 N N . ARG A 1 184 ? 9.947 -7.942 -11.366 1.00 95.00 184 ARG A N 1
ATOM 1481 C CA . ARG A 1 184 ? 9.691 -8.164 -12.796 1.00 95.00 184 ARG A CA 1
ATOM 1482 C C . ARG A 1 184 ? 10.083 -6.947 -13.632 1.00 95.00 184 ARG A C 1
ATOM 1484 O O . ARG A 1 184 ? 10.790 -7.107 -14.619 1.00 95.00 184 ARG A O 1
ATOM 1491 N N . GLN A 1 185 ? 9.663 -5.752 -13.221 1.00 95.75 185 GLN A N 1
ATOM 1492 C CA . GLN A 1 185 ? 9.984 -4.507 -13.923 1.00 95.75 185 GLN A CA 1
ATOM 1493 C C . GLN A 1 185 ? 11.485 -4.215 -13.912 1.00 95.75 185 GLN A C 1
ATOM 1495 O O . GLN A 1 185 ? 12.034 -3.850 -14.945 1.00 95.75 185 GLN A O 1
ATOM 1500 N N . SER A 1 186 ? 12.166 -4.429 -12.783 1.00 93.62 186 SER A N 1
ATOM 1501 C CA . SER A 1 186 ? 13.621 -4.292 -12.691 1.00 93.62 186 SER A CA 1
ATOM 1502 C C . SER A 1 186 ? 14.326 -5.254 -13.645 1.00 93.62 186 SER A C 1
ATOM 1504 O O . SER A 1 186 ? 15.199 -4.827 -14.392 1.00 93.62 186 SER A O 1
ATOM 1506 N N . LYS A 1 187 ? 13.913 -6.527 -13.699 1.00 95.00 187 LYS A N 1
ATOM 1507 C CA . LYS A 1 187 ? 14.506 -7.504 -14.624 1.00 95.00 187 LYS A CA 1
ATOM 1508 C C . LYS A 1 187 ? 14.230 -7.198 -16.091 1.00 95.00 187 LYS A C 1
ATOM 1510 O O . LYS A 1 187 ? 15.106 -7.412 -16.922 1.00 95.00 187 LYS A O 1
ATOM 1515 N N . GLU A 1 188 ? 13.045 -6.698 -16.414 1.00 93.88 188 GLU A N 1
ATOM 1516 C CA . GLU A 1 188 ? 12.684 -6.291 -17.773 1.00 93.88 188 GLU A CA 1
ATOM 1517 C C . GLU A 1 188 ? 13.444 -5.026 -18.211 1.00 93.88 188 GLU A C 1
ATOM 1519 O O . GLU A 1 188 ? 13.957 -4.957 -19.330 1.00 93.88 188 GLU A O 1
ATOM 1524 N N . ALA A 1 189 ? 13.614 -4.060 -17.305 1.00 93.69 189 ALA A N 1
ATOM 1525 C CA . ALA A 1 189 ? 14.435 -2.876 -17.536 1.00 93.69 189 ALA A CA 1
ATOM 1526 C C . ALA A 1 189 ? 15.917 -3.245 -17.723 1.00 93.69 189 ALA A C 1
ATOM 1528 O O . ALA A 1 189 ? 16.536 -2.804 -18.688 1.00 93.69 189 ALA A O 1
ATOM 1529 N N . ASP A 1 190 ? 16.466 -4.121 -16.878 1.00 93.56 190 ASP A N 1
ATOM 1530 C CA . ASP A 1 190 ? 17.841 -4.616 -17.016 1.00 93.56 190 ASP A CA 1
ATOM 1531 C C . ASP A 1 190 ? 18.038 -5.370 -18.339 1.00 93.56 190 ASP A C 1
ATOM 1533 O O . ASP A 1 190 ? 19.053 -5.198 -19.018 1.00 93.56 190 ASP A O 1
ATOM 1537 N N . ALA A 1 191 ? 17.061 -6.193 -18.734 1.00 93.56 191 ALA A N 1
ATOM 1538 C CA . ALA A 1 191 ? 17.098 -6.922 -19.996 1.00 93.56 191 ALA A CA 1
ATOM 1539 C C . ALA A 1 191 ? 17.057 -5.975 -21.204 1.00 93.56 191 ALA A C 1
ATOM 1541 O O . ALA A 1 191 ? 17.835 -6.160 -22.141 1.00 93.56 191 ALA A O 1
ATOM 1542 N N . SER A 1 192 ? 16.206 -4.945 -21.178 1.00 92.50 192 SER A N 1
ATOM 1543 C CA . SER A 1 192 ? 16.133 -3.960 -22.265 1.00 92.50 192 SER A CA 1
ATOM 1544 C C . SER A 1 192 ? 17.402 -3.106 -22.354 1.00 92.50 192 SER A C 1
ATOM 1546 O O . SER A 1 192 ? 17.920 -2.907 -23.453 1.00 92.50 192 SER A O 1
ATOM 1548 N N . LEU A 1 193 ? 17.988 -2.701 -21.221 1.00 92.81 193 LEU A N 1
ATOM 1549 C CA . LEU A 1 193 ? 19.300 -2.046 -21.189 1.00 92.81 193 LEU A CA 1
ATOM 1550 C C . LEU A 1 193 ? 20.403 -2.943 -21.750 1.00 92.81 193 LEU A C 1
ATOM 1552 O O . LEU A 1 193 ? 21.257 -2.481 -22.507 1.00 92.81 193 LEU A O 1
ATOM 1556 N N . TYR A 1 194 ? 20.396 -4.230 -21.401 1.00 93.31 194 TYR A N 1
ATOM 1557 C CA . TYR A 1 194 ? 21.370 -5.181 -21.922 1.00 93.31 194 TYR A CA 1
ATOM 1558 C C . TYR A 1 194 ? 21.234 -5.362 -23.439 1.00 93.31 194 TYR A C 1
ATOM 1560 O O . TYR A 1 194 ? 22.245 -5.362 -24.143 1.00 93.31 194 TYR A O 1
ATOM 1568 N N . GLN A 1 195 ? 20.003 -5.464 -23.948 1.00 93.75 195 GLN A N 1
ATOM 1569 C CA . GLN A 1 195 ? 19.730 -5.522 -25.385 1.00 93.75 195 GLN A CA 1
ATOM 1570 C C . GLN A 1 195 ? 20.226 -4.262 -26.095 1.00 93.75 195 GLN A C 1
ATOM 1572 O O . GLN A 1 195 ? 21.036 -4.374 -27.010 1.00 93.75 195 GLN A O 1
ATOM 1577 N N . GLN A 1 196 ? 19.849 -3.074 -25.619 1.00 95.00 196 GLN A N 1
ATOM 1578 C CA . GLN A 1 196 ? 20.299 -1.807 -26.204 1.00 95.00 196 GLN A CA 1
ATOM 1579 C C . GLN A 1 196 ? 21.821 -1.667 -26.178 1.00 95.00 196 GLN A C 1
ATOM 1581 O O . GLN A 1 196 ? 22.422 -1.211 -27.148 1.00 95.00 196 GLN A O 1
ATOM 1586 N N . LYS A 1 197 ? 22.474 -2.102 -25.094 1.00 94.44 197 LYS A N 1
ATOM 1587 C CA . LYS A 1 197 ? 23.935 -2.105 -25.004 1.00 94.44 197 LYS A CA 1
ATOM 1588 C C . LYS A 1 197 ? 24.559 -3.033 -26.047 1.00 94.44 197 LYS A C 1
ATOM 1590 O O . LYS A 1 197 ? 25.518 -2.639 -26.704 1.00 94.44 197 LYS A O 1
ATOM 1595 N N . ARG A 1 198 ? 24.016 -4.240 -26.231 1.00 93.62 198 ARG A N 1
ATOM 1596 C CA . ARG A 1 198 ? 24.493 -5.201 -27.241 1.00 93.62 198 ARG A CA 1
ATOM 1597 C C . ARG A 1 198 ? 24.252 -4.709 -28.664 1.00 93.62 198 ARG A C 1
ATOM 1599 O O . ARG A 1 198 ? 25.122 -4.877 -29.513 1.00 93.62 198 ARG A O 1
ATOM 1606 N N . GLU A 1 199 ? 23.113 -4.075 -28.918 1.00 90.75 199 GLU A N 1
ATOM 1607 C CA . GLU A 1 199 ? 22.806 -3.446 -30.204 1.00 90.75 199 GLU A CA 1
ATOM 1608 C C . GLU A 1 199 ? 23.751 -2.278 -30.494 1.00 90.75 199 GLU A C 1
ATOM 1610 O O . GLU A 1 199 ? 24.304 -2.203 -31.589 1.00 90.75 199 GLU A O 1
ATOM 1615 N N . ALA A 1 200 ? 24.007 -1.412 -29.511 1.00 90.62 200 ALA A N 1
ATOM 1616 C CA . ALA A 1 200 ? 24.954 -0.310 -29.641 1.00 90.62 200 ALA A CA 1
ATOM 1617 C C . ALA A 1 200 ? 26.387 -0.808 -29.883 1.00 90.62 200 ALA A C 1
ATOM 1619 O O . ALA A 1 200 ? 27.066 -0.292 -30.768 1.00 90.62 200 ALA A O 1
ATOM 1620 N N . GLU A 1 201 ? 26.833 -1.841 -29.157 1.00 91.12 201 GLU A N 1
ATOM 1621 C CA . GLU A 1 201 ? 28.114 -2.518 -29.403 1.00 91.12 201 GLU A CA 1
ATOM 1622 C C . GLU A 1 201 ? 28.168 -3.089 -30.832 1.00 91.12 201 GLU A C 1
ATOM 1624 O O . GLU A 1 201 ? 29.154 -2.888 -31.540 1.00 91.12 201 GLU A O 1
ATOM 1629 N N . GLY A 1 202 ? 27.092 -3.729 -31.300 1.00 90.50 202 GLY A N 1
ATOM 1630 C CA . GLY A 1 202 ? 26.994 -4.248 -32.665 1.00 90.50 202 GLY A CA 1
ATOM 1631 C C . GLY A 1 202 ? 27.075 -3.152 -33.731 1.00 90.50 202 GLY A C 1
ATOM 1632 O O . GLY A 1 202 ? 27.841 -3.274 -34.685 1.00 90.50 202 GLY A O 1
ATOM 1633 N N . ILE A 1 203 ? 26.335 -2.053 -33.558 1.00 89.50 203 ILE A N 1
ATOM 1634 C CA . ILE A 1 203 ? 26.375 -0.894 -34.462 1.00 89.50 203 ILE A CA 1
ATOM 1635 C C . ILE A 1 203 ? 27.768 -0.259 -34.457 1.00 89.50 203 ILE A C 1
ATOM 1637 O O . ILE A 1 203 ? 28.267 0.120 -35.515 1.00 89.50 203 ILE A O 1
ATOM 1641 N N . PHE A 1 204 ? 28.412 -0.167 -33.295 1.00 90.19 204 PHE A N 1
ATOM 1642 C CA . PHE A 1 204 ? 29.751 0.393 -33.164 1.00 90.19 204 PHE A CA 1
ATOM 1643 C C . PHE A 1 204 ? 30.804 -0.446 -33.896 1.00 90.19 204 PHE A C 1
ATOM 1645 O O . PHE A 1 204 ? 31.604 0.099 -34.657 1.00 90.19 204 PHE A O 1
ATOM 1652 N N . GLU A 1 205 ? 30.771 -1.771 -33.748 1.00 89.38 205 GLU A N 1
ATOM 1653 C CA . GLU A 1 205 ? 31.663 -2.664 -34.497 1.00 89.38 205 GLU A CA 1
ATOM 1654 C C . GLU A 1 205 ? 31.364 -2.640 -36.003 1.00 89.38 205 GLU A C 1
ATOM 1656 O O . GLU A 1 205 ? 32.285 -2.611 -36.821 1.00 89.38 205 GLU A O 1
ATOM 1661 N N . MET A 1 206 ? 30.091 -2.539 -36.401 1.00 84.94 206 MET A N 1
ATOM 1662 C CA . MET A 1 206 ? 29.735 -2.315 -37.805 1.00 84.94 206 MET A CA 1
ATOM 1663 C C . MET A 1 206 ? 30.278 -0.981 -38.330 1.00 84.94 206 MET A C 1
ATOM 1665 O O . MET A 1 206 ? 30.776 -0.932 -39.452 1.00 84.94 206 MET A O 1
ATOM 1669 N N . ALA A 1 207 ? 30.209 0.096 -37.546 1.00 85.19 207 ALA A N 1
ATOM 1670 C CA . ALA A 1 207 ? 30.744 1.401 -37.924 1.00 85.19 207 ALA A CA 1
ATOM 1671 C C . ALA A 1 207 ? 32.266 1.352 -38.113 1.00 85.19 207 ALA A C 1
ATOM 1673 O O . ALA A 1 207 ? 32.763 1.875 -39.109 1.00 85.19 207 ALA A O 1
ATOM 1674 N N . LYS A 1 208 ? 32.997 0.655 -37.232 1.00 89.31 208 LYS A N 1
ATOM 1675 C CA . LYS A 1 208 ? 34.436 0.398 -37.413 1.00 89.31 208 LYS A CA 1
ATOM 1676 C C . LYS A 1 208 ? 34.724 -0.388 -38.688 1.00 89.31 208 LYS A C 1
ATOM 1678 O O . LYS A 1 208 ? 35.620 -0.015 -39.439 1.00 89.31 208 LYS A O 1
ATOM 1683 N N . ALA A 1 209 ? 33.954 -1.445 -38.953 1.00 86.06 209 ALA A N 1
ATOM 1684 C CA . ALA A 1 209 ? 34.106 -2.239 -40.168 1.00 86.06 209 ALA A CA 1
ATOM 1685 C C . ALA A 1 209 ? 33.851 -1.400 -41.431 1.00 86.06 209 ALA A C 1
ATOM 1687 O O . ALA A 1 209 ? 34.596 -1.512 -42.402 1.00 86.06 209 ALA A O 1
ATOM 1688 N N . TYR A 1 210 ? 32.841 -0.523 -41.415 1.00 81.62 210 TYR A N 1
ATOM 1689 C CA . TYR A 1 210 ? 32.602 0.412 -42.514 1.00 81.62 210 TYR A CA 1
ATOM 1690 C C . TYR A 1 210 ? 33.719 1.448 -42.652 1.00 81.62 210 TYR A C 1
ATOM 1692 O O . TYR A 1 210 ? 34.106 1.729 -43.779 1.00 81.62 210 TYR A O 1
ATOM 1700 N N . GLY A 1 211 ? 34.268 1.966 -41.550 1.00 85.06 211 GLY A N 1
ATOM 1701 C CA . GLY A 1 211 ? 35.435 2.853 -41.570 1.00 85.06 211 GLY A CA 1
ATOM 1702 C C . GLY A 1 211 ? 36.638 2.203 -42.255 1.00 85.06 211 GLY A C 1
ATOM 1703 O O . GLY A 1 211 ? 37.152 2.740 -43.229 1.00 85.06 211 GLY A O 1
ATOM 1704 N N . ALA A 1 212 ? 36.997 0.984 -41.845 1.00 86.19 212 ALA A N 1
ATOM 1705 C CA . ALA A 1 212 ? 38.078 0.231 -42.481 1.00 86.19 212 ALA A CA 1
ATOM 1706 C C . ALA A 1 212 ? 37.807 -0.047 -43.973 1.00 86.19 212 ALA A C 1
ATOM 1708 O O . ALA A 1 212 ? 38.723 -0.009 -44.792 1.00 86.19 212 ALA A O 1
ATOM 1709 N N . LEU A 1 213 ? 36.549 -0.302 -44.353 1.00 80.50 213 LEU A N 1
ATOM 1710 C CA . LEU A 1 213 ? 36.181 -0.506 -45.756 1.00 80.50 213 LEU A CA 1
ATOM 1711 C C . LEU A 1 213 ? 36.290 0.786 -46.580 1.00 80.50 213 LEU A C 1
ATOM 1713 O O . LEU A 1 213 ? 36.701 0.731 -47.735 1.00 80.50 213 LEU A O 1
ATOM 1717 N N . ILE A 1 214 ? 35.934 1.934 -45.997 1.00 83.19 214 ILE A N 1
ATOM 1718 C CA . ILE A 1 214 ? 36.093 3.258 -46.614 1.00 83.19 214 ILE A CA 1
ATOM 1719 C C . ILE A 1 214 ? 37.574 3.537 -46.890 1.00 83.19 214 ILE A C 1
ATOM 1721 O O . ILE A 1 214 ? 37.904 3.992 -47.986 1.00 83.19 214 ILE A O 1
ATOM 1725 N N . ASP A 1 215 ? 38.453 3.210 -45.941 1.00 84.44 215 ASP A N 1
ATOM 1726 C CA . ASP A 1 215 ? 39.899 3.391 -46.093 1.00 84.44 215 ASP A CA 1
ATOM 1727 C C . ASP A 1 215 ? 40.467 2.503 -47.214 1.00 84.44 215 ASP A C 1
ATOM 1729 O O . ASP A 1 215 ? 41.220 2.981 -48.062 1.00 84.44 215 ASP A O 1
ATOM 1733 N N . VAL A 1 216 ? 40.055 1.229 -47.284 1.00 87.12 216 VAL A N 1
ATOM 1734 C CA . VAL A 1 216 ? 40.493 0.285 -48.335 1.00 87.12 216 VAL A CA 1
ATOM 1735 C C . VAL A 1 216 ? 39.964 0.668 -49.722 1.00 87.12 216 VAL A C 1
ATOM 1737 O O . VAL A 1 216 ? 40.667 0.495 -50.715 1.00 87.12 216 VAL A O 1
ATOM 1740 N N . LEU A 1 217 ? 38.736 1.188 -49.811 1.00 81.69 217 LEU A N 1
ATOM 1741 C CA . LEU A 1 217 ? 38.105 1.577 -51.079 1.00 81.69 217 LEU A CA 1
ATOM 1742 C C . LEU A 1 217 ? 38.584 2.939 -51.610 1.00 81.69 217 LEU A C 1
ATOM 1744 O O . LEU A 1 217 ? 38.203 3.318 -52.715 1.00 81.69 217 LEU A O 1
ATOM 1748 N N . GLY A 1 218 ? 39.423 3.669 -50.869 1.00 82.94 218 GLY A N 1
ATOM 1749 C CA . GLY A 1 218 ? 39.980 4.948 -51.320 1.00 82.94 218 GLY A CA 1
ATOM 1750 C C . GLY A 1 218 ? 39.078 6.155 -51.049 1.00 82.94 218 GLY A C 1
ATOM 1751 O O . GLY A 1 218 ? 39.155 7.159 -51.756 1.00 82.94 218 GLY A O 1
ATOM 1752 N N . GLY A 1 219 ? 38.228 6.072 -50.023 1.00 84.50 219 GLY A N 1
ATOM 1753 C CA . GLY A 1 219 ? 37.463 7.197 -49.496 1.00 84.50 219 GLY A CA 1
ATOM 1754 C C . GLY A 1 219 ? 35.938 7.035 -49.572 1.00 84.50 219 GLY A C 1
ATOM 1755 O O . GLY A 1 219 ? 35.413 6.087 -50.164 1.00 84.50 219 GLY A O 1
ATOM 1756 N N . PRO A 1 220 ? 35.187 7.976 -48.964 1.00 78.31 220 PRO A N 1
ATOM 1757 C CA . PRO A 1 220 ? 33.741 7.841 -48.758 1.00 78.31 220 PRO A CA 1
ATOM 1758 C C . PRO A 1 220 ? 32.937 7.694 -50.054 1.00 78.31 220 PRO A C 1
ATOM 1760 O O . PRO A 1 220 ? 31.887 7.052 -50.064 1.00 78.31 220 PRO A O 1
ATOM 1763 N N . GLN A 1 221 ? 33.438 8.263 -51.154 1.00 75.62 221 GLN A N 1
ATOM 1764 C CA . GLN A 1 221 ? 32.707 8.283 -52.415 1.00 75.62 221 GLN A CA 1
ATOM 1765 C C . GLN A 1 221 ? 32.773 6.946 -53.168 1.00 75.62 221 GLN A C 1
ATOM 1767 O O . GLN A 1 221 ? 31.764 6.478 -53.696 1.00 75.62 221 GLN A O 1
ATOM 1772 N N . ALA A 1 222 ? 33.919 6.264 -53.117 1.00 78.75 222 ALA A N 1
ATOM 1773 C CA . ALA A 1 222 ? 34.057 4.903 -53.631 1.00 78.75 222 ALA A CA 1
ATOM 1774 C C . ALA A 1 222 ? 33.230 3.900 -52.806 1.00 78.75 222 ALA A C 1
ATOM 1776 O O . ALA A 1 222 ? 32.611 2.987 -53.352 1.00 78.75 222 ALA A O 1
ATOM 1777 N N . PHE A 1 223 ? 33.131 4.114 -51.490 1.00 78.56 223 PHE A N 1
ATOM 1778 C CA . PHE A 1 223 ? 32.268 3.314 -50.620 1.00 78.56 223 PHE A CA 1
ATOM 1779 C C . PHE A 1 223 ? 30.774 3.460 -50.952 1.00 78.56 223 PHE A C 1
ATOM 1781 O O . PHE A 1 223 ? 30.044 2.464 -50.963 1.00 78.56 223 PHE A O 1
ATOM 1788 N N . LEU A 1 224 ? 30.302 4.675 -51.253 1.00 77.94 224 LEU A N 1
ATOM 1789 C CA . LEU A 1 224 ? 28.919 4.898 -51.684 1.00 77.94 224 LEU A CA 1
ATOM 1790 C C . LEU A 1 224 ? 28.625 4.207 -53.020 1.00 77.94 224 LEU A C 1
ATOM 1792 O O . LEU A 1 224 ? 27.586 3.554 -53.143 1.00 77.94 224 LEU A O 1
ATOM 1796 N N . GLN A 1 225 ? 29.556 4.260 -53.974 1.00 75.25 225 GLN A N 1
ATOM 1797 C CA . GLN A 1 225 ? 29.438 3.555 -55.252 1.00 75.25 225 GLN A CA 1
ATOM 1798 C C . GLN A 1 225 ? 29.398 2.028 -55.062 1.00 75.25 225 GLN A C 1
ATOM 1800 O O . GLN A 1 225 ? 28.488 1.368 -55.562 1.00 75.25 225 GLN A O 1
ATOM 1805 N N . PHE A 1 226 ? 30.272 1.476 -54.217 1.00 79.06 226 PHE A N 1
ATOM 1806 C CA . PHE A 1 226 ? 30.251 0.059 -53.840 1.00 79.06 226 PHE A CA 1
ATOM 1807 C C . PHE A 1 226 ? 28.932 -0.349 -53.152 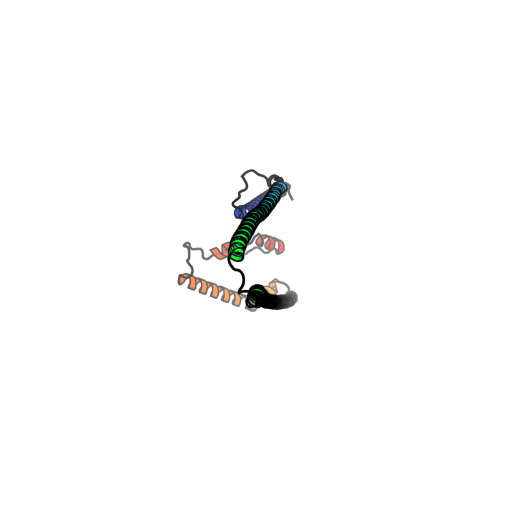1.00 79.06 226 PHE A C 1
ATOM 1809 O O . PHE A 1 226 ? 28.383 -1.427 -53.390 1.00 79.06 226 PHE A O 1
ATOM 1816 N N . ARG A 1 227 ? 28.361 0.504 -52.293 1.00 74.69 227 ARG A N 1
ATOM 1817 C CA . ARG A 1 227 ? 27.056 0.253 -51.647 1.00 74.69 227 ARG A CA 1
ATOM 1818 C C . ARG A 1 227 ? 25.883 0.312 -52.627 1.00 74.69 227 ARG A C 1
ATOM 1820 O O . ARG A 1 227 ? 24.903 -0.412 -52.420 1.00 74.69 227 ARG A O 1
ATOM 1827 N N . MET A 1 228 ? 25.976 1.159 -53.650 1.00 69.25 228 MET A N 1
ATOM 1828 C CA . MET A 1 228 ? 25.026 1.237 -54.763 1.00 69.25 228 MET A CA 1
ATOM 1829 C C . MET A 1 228 ? 25.073 -0.039 -55.607 1.00 69.25 228 MET A C 1
ATOM 1831 O O . MET A 1 228 ? 24.024 -0.643 -55.828 1.00 69.25 228 MET A O 1
ATOM 1835 N N . GLU A 1 229 ? 26.268 -0.518 -55.961 1.00 70.06 229 GLU A N 1
ATOM 1836 C CA . GLU A 1 229 ? 26.465 -1.769 -56.712 1.00 70.06 229 GLU A CA 1
ATOM 1837 C C . GLU A 1 229 ? 25.999 -3.013 -55.945 1.00 70.06 229 GLU A C 1
ATOM 1839 O O . GLU A 1 229 ? 25.416 -3.922 -56.528 1.00 70.06 229 GLU A O 1
ATOM 1844 N N . ASN A 1 230 ? 26.135 -3.033 -54.616 1.00 73.25 230 ASN A N 1
ATOM 1845 C CA . ASN A 1 230 ? 25.633 -4.131 -53.777 1.00 73.25 230 ASN A CA 1
ATOM 1846 C C . ASN A 1 230 ? 24.092 -4.172 -53.622 1.00 73.25 230 ASN A C 1
ATOM 1848 O O . ASN A 1 230 ? 23.558 -4.913 -52.785 1.00 73.25 230 ASN A O 1
ATOM 1852 N N . GLY A 1 231 ? 23.344 -3.359 -54.377 1.00 67.00 231 GLY A N 1
ATOM 1853 C CA . GLY A 1 231 ? 21.885 -3.465 -54.504 1.00 67.00 231 GLY A CA 1
ATOM 1854 C C . GLY A 1 231 ? 21.090 -3.163 -53.225 1.00 67.00 231 GLY A C 1
ATOM 1855 O O . GLY A 1 231 ? 19.896 -3.466 -53.143 1.00 67.00 231 GLY A O 1
ATOM 1856 N N . ARG A 1 232 ? 21.709 -2.574 -52.187 1.00 65.19 232 ARG A N 1
ATOM 1857 C CA . ARG A 1 232 ? 20.981 -2.152 -50.969 1.00 65.19 232 ARG A CA 1
ATOM 1858 C C . ARG A 1 232 ? 20.058 -0.969 -51.258 1.00 65.19 232 ARG A C 1
ATOM 1860 O O . ARG A 1 232 ? 18.945 -0.940 -50.738 1.00 65.19 232 ARG A O 1
ATOM 1867 N N . TYR A 1 233 ? 20.484 -0.048 -52.121 1.00 63.62 233 TYR A N 1
ATOM 1868 C CA . TYR A 1 233 ? 19.653 1.070 -52.572 1.00 63.62 233 TYR A CA 1
ATOM 1869 C C . TYR A 1 233 ? 18.533 0.619 -53.511 1.00 63.62 233 TYR A C 1
ATOM 1871 O O . TYR A 1 233 ? 17.422 1.118 -53.393 1.00 63.62 233 TYR A O 1
ATOM 1879 N N . GLU A 1 234 ? 18.767 -0.392 -54.352 1.00 69.06 234 GLU A N 1
ATOM 1880 C CA . GLU A 1 234 ? 17.714 -0.993 -55.181 1.00 69.06 234 GLU A CA 1
ATOM 1881 C C . GLU A 1 234 ? 16.620 -1.642 -54.317 1.00 69.06 234 GLU A C 1
ATOM 1883 O O . GLU A 1 234 ? 15.429 -1.469 -54.569 1.00 69.06 234 GLU A O 1
ATOM 1888 N N . ARG A 1 235 ? 17.007 -2.353 -53.249 1.00 71.50 235 ARG A N 1
ATOM 1889 C CA . ARG A 1 235 ? 16.051 -2.940 -52.297 1.00 71.50 235 ARG A CA 1
ATOM 1890 C C . ARG A 1 235 ? 15.286 -1.888 -51.498 1.00 71.50 235 ARG A C 1
ATOM 1892 O O . ARG A 1 235 ? 14.079 -2.046 -51.330 1.00 71.50 235 ARG A O 1
ATOM 1899 N N . LEU A 1 236 ? 15.952 -0.822 -51.047 1.00 70.88 236 LEU A N 1
ATOM 1900 C CA . LEU A 1 236 ? 15.283 0.314 -50.404 1.00 70.88 236 LEU A CA 1
ATOM 1901 C C . LEU A 1 236 ? 14.299 0.982 -51.368 1.00 70.88 236 LEU A C 1
ATOM 1903 O O . LEU A 1 236 ? 13.133 1.119 -51.022 1.00 70.88 236 LEU A O 1
ATOM 1907 N N . ALA A 1 237 ? 14.719 1.278 -52.599 1.00 71.19 237 ALA A N 1
ATOM 1908 C CA . ALA A 1 237 ? 13.860 1.863 -53.623 1.00 71.19 237 ALA A CA 1
ATOM 1909 C C . ALA A 1 237 ? 12.639 0.979 -53.932 1.00 71.19 237 ALA A C 1
ATOM 1911 O O . ALA A 1 237 ? 11.521 1.483 -53.994 1.00 71.19 237 ALA A O 1
ATOM 1912 N N . LYS A 1 238 ? 12.814 -0.347 -54.042 1.00 76.88 238 LYS A N 1
ATOM 1913 C CA . LYS A 1 238 ? 11.701 -1.298 -54.222 1.00 76.88 238 LYS A CA 1
ATOM 1914 C C . LYS A 1 238 ? 10.757 -1.342 -53.016 1.00 76.88 238 LYS A C 1
ATOM 1916 O O . LYS A 1 238 ? 9.550 -1.455 -53.205 1.00 76.88 238 LYS A O 1
ATOM 1921 N N . ALA A 1 239 ? 11.271 -1.259 -51.789 1.00 73.88 239 ALA A N 1
ATOM 1922 C CA . ALA A 1 239 ? 10.442 -1.230 -50.582 1.00 73.88 239 ALA A CA 1
ATOM 1923 C C . ALA A 1 239 ? 9.637 0.076 -50.473 1.00 73.88 239 ALA A C 1
ATOM 1925 O O . ALA A 1 239 ? 8.441 0.035 -50.189 1.00 73.88 239 ALA A O 1
ATOM 1926 N N . THR A 1 240 ? 10.261 1.220 -50.768 1.00 70.44 240 THR A N 1
ATOM 1927 C CA . THR A 1 240 ? 9.589 2.526 -50.808 1.00 70.44 240 THR A CA 1
ATOM 1928 C C . THR A 1 240 ? 8.553 2.585 -51.932 1.00 70.44 240 THR A C 1
ATOM 1930 O O . THR A 1 240 ? 7.449 3.074 -51.709 1.00 70.44 240 THR A O 1
ATOM 1933 N N . ALA A 1 241 ? 8.857 2.019 -53.105 1.00 73.62 241 ALA A N 1
ATOM 1934 C CA . ALA A 1 241 ? 7.908 1.903 -54.210 1.00 73.62 241 ALA A CA 1
ATOM 1935 C C . ALA A 1 241 ? 6.675 1.075 -53.812 1.00 73.62 241 ALA A C 1
ATOM 1937 O O . ALA A 1 241 ? 5.551 1.534 -53.992 1.00 73.62 241 ALA A O 1
ATOM 1938 N N . ARG A 1 242 ? 6.865 -0.085 -53.171 1.00 76.31 242 ARG A N 1
ATOM 1939 C CA . ARG A 1 242 ? 5.753 -0.917 -52.672 1.00 76.31 242 ARG A CA 1
ATOM 1940 C C . ARG A 1 242 ? 4.908 -0.212 -51.612 1.00 76.31 242 ARG A C 1
ATOM 1942 O O . ARG A 1 242 ? 3.691 -0.291 -51.669 1.00 76.31 242 ARG A O 1
ATOM 1949 N N . LEU A 1 243 ? 5.533 0.508 -50.678 1.00 74.25 243 LEU A N 1
ATOM 1950 C CA . LEU A 1 243 ? 4.821 1.334 -49.693 1.00 74.25 243 LEU A CA 1
ATOM 1951 C C . LEU A 1 243 ? 4.013 2.453 -50.361 1.00 74.25 243 LEU A C 1
ATOM 1953 O O . LEU A 1 243 ? 2.898 2.736 -49.937 1.00 74.25 243 LEU A O 1
ATOM 1957 N N . SER A 1 244 ? 4.553 3.074 -51.412 1.00 73.00 244 SER A N 1
ATOM 1958 C CA . SER A 1 244 ? 3.846 4.108 -52.175 1.00 73.00 244 SER A CA 1
ATOM 1959 C C . SER A 1 244 ? 2.674 3.546 -52.984 1.00 73.00 244 SER A C 1
ATOM 1961 O O . SER A 1 244 ? 1.647 4.206 -53.124 1.00 73.00 244 SER A O 1
ATOM 1963 N N . GLU A 1 245 ? 2.804 2.317 -53.481 1.00 74.25 245 GLU A N 1
ATOM 1964 C CA . GLU A 1 245 ? 1.755 1.603 -54.202 1.00 74.25 245 GLU A CA 1
ATOM 1965 C C . GLU A 1 245 ? 0.637 1.172 -53.248 1.00 74.25 245 GLU A C 1
ATOM 1967 O O . GLU A 1 245 ? -0.522 1.474 -53.511 1.00 74.25 245 GLU A O 1
ATOM 1972 N N . ASP A 1 246 ? 0.980 0.608 -52.086 1.00 73.69 246 ASP A N 1
ATOM 1973 C CA . ASP A 1 246 ? 0.028 0.245 -51.030 1.00 73.69 246 ASP A CA 1
ATOM 1974 C C . ASP A 1 246 ? -0.686 1.480 -50.457 1.00 73.69 246 ASP A C 1
ATOM 1976 O O . ASP A 1 246 ? -1.905 1.498 -50.304 1.00 73.69 246 ASP A O 1
ATOM 1980 N N . PHE A 1 247 ? 0.039 2.579 -50.232 1.00 71.19 247 PHE A N 1
ATOM 1981 C CA . PHE A 1 247 ? -0.560 3.856 -49.838 1.00 71.19 247 PHE A CA 1
ATOM 1982 C C . PHE A 1 247 ? -1.520 4.397 -50.908 1.00 71.19 247 PHE A C 1
ATOM 1984 O O . PHE A 1 247 ? -2.626 4.842 -50.591 1.00 71.19 247 PHE A O 1
ATOM 1991 N N . ASN A 1 248 ? -1.134 4.331 -52.185 1.00 69.50 248 ASN A N 1
ATOM 1992 C CA . ASN A 1 248 ? -1.995 4.744 -53.291 1.00 69.50 248 ASN A CA 1
ATOM 1993 C C . ASN A 1 248 ? -3.229 3.846 -53.435 1.00 69.50 248 ASN A C 1
ATOM 1995 O O . ASN A 1 248 ? -4.310 4.365 -53.715 1.00 69.50 248 ASN A O 1
ATOM 1999 N N . GLN A 1 249 ? -3.090 2.539 -53.216 1.00 69.56 249 GLN A N 1
ATOM 2000 C CA . GLN A 1 249 ? -4.186 1.574 -53.223 1.00 69.56 249 GLN A CA 1
ATOM 2001 C C . GLN A 1 249 ? -5.169 1.871 -52.078 1.00 69.56 249 GLN A C 1
ATOM 2003 O O . GLN A 1 249 ? -6.350 2.097 -52.323 1.00 69.56 249 GLN A O 1
ATOM 2008 N N . ARG A 1 250 ? -4.673 2.034 -50.843 1.00 59.41 250 ARG A N 1
ATOM 2009 C CA . ARG A 1 250 ? -5.488 2.351 -49.652 1.00 59.41 250 ARG A CA 1
ATOM 2010 C C . ARG A 1 250 ? -6.153 3.731 -49.720 1.00 59.41 250 ARG A C 1
ATOM 2012 O O . ARG A 1 250 ? -7.214 3.934 -49.132 1.00 59.41 250 ARG A O 1
ATOM 2019 N N . SER A 1 251 ? -5.558 4.673 -50.455 1.00 58.91 251 SER A N 1
ATOM 2020 C CA . SER A 1 251 ? -6.174 5.964 -50.782 1.00 58.91 251 SER A CA 1
ATOM 2021 C C . SER A 1 251 ? -7.253 5.850 -51.871 1.00 58.91 251 SER A C 1
ATOM 2023 O O . SER A 1 251 ? -8.219 6.608 -51.828 1.00 58.91 251 SER A O 1
ATOM 2025 N N . ARG A 1 252 ? -7.133 4.913 -52.826 1.00 60.81 252 ARG A N 1
ATOM 2026 C CA . ARG A 1 252 ? -8.184 4.622 -53.825 1.00 60.81 252 ARG A CA 1
ATOM 2027 C C . ARG A 1 252 ? -9.378 3.887 -53.217 1.00 60.81 252 ARG A C 1
ATOM 2029 O O . ARG A 1 252 ? -10.504 4.188 -53.595 1.00 60.81 252 ARG A O 1
ATOM 2036 N N . ASP A 1 253 ? -9.141 3.009 -52.247 1.00 62.94 253 ASP A N 1
ATOM 2037 C CA . ASP A 1 253 ? -10.182 2.237 -51.551 1.00 62.94 253 ASP A CA 1
ATOM 2038 C C . ASP A 1 253 ? -10.971 3.065 -50.510 1.00 62.94 253 ASP A C 1
ATOM 2040 O O . ASP A 1 253 ? -11.816 2.535 -49.792 1.00 62.94 253 ASP A O 1
ATOM 2044 N N . GLY A 1 254 ? -10.712 4.377 -50.405 1.00 55.62 254 GLY A N 1
ATOM 2045 C CA . GLY A 1 254 ? -11.485 5.302 -49.567 1.00 55.62 254 GLY A CA 1
ATOM 2046 C C . GLY A 1 254 ? -11.226 5.202 -48.058 1.00 55.62 254 GLY A C 1
ATOM 2047 O O . GLY A 1 254 ? -11.904 5.868 -47.282 1.00 55.62 254 GLY A O 1
ATOM 2048 N N . ILE A 1 255 ? -10.234 4.415 -47.626 1.00 55.75 255 ILE A N 1
ATOM 2049 C CA . ILE A 1 255 ? -9.841 4.280 -46.210 1.00 55.75 255 ILE A CA 1
ATOM 2050 C C . ILE A 1 255 ? -9.063 5.522 -45.728 1.00 55.75 255 ILE A C 1
ATOM 2052 O O . ILE A 1 255 ? -9.063 5.841 -44.541 1.00 55.75 255 ILE A O 1
ATOM 2056 N N . LEU A 1 256 ? -8.429 6.254 -46.650 1.00 45.78 256 LEU A N 1
ATOM 2057 C CA . LEU A 1 256 ? -7.764 7.534 -46.396 1.00 45.78 256 LEU A CA 1
ATOM 2058 C C . LEU A 1 256 ? -8.357 8.610 -47.316 1.00 45.78 256 LEU A C 1
ATOM 2060 O O . LEU A 1 256 ? -8.283 8.494 -48.540 1.00 45.78 256 LEU A O 1
ATOM 2064 N N . VAL A 1 257 ? -8.938 9.660 -46.727 1.00 43.44 257 VAL A N 1
ATOM 2065 C CA . VAL A 1 257 ? -9.541 10.782 -47.462 1.00 43.44 257 VAL A CA 1
ATOM 2066 C C . VAL A 1 257 ? -8.439 11.668 -48.042 1.00 43.44 257 VAL A C 1
ATOM 2068 O O . VAL A 1 257 ? -7.620 12.228 -47.315 1.00 43.44 257 VAL A O 1
ATOM 2071 N N . ARG A 1 258 ? -8.431 11.792 -49.371 1.00 48.22 258 ARG A N 1
ATOM 2072 C CA . ARG A 1 258 ? -7.616 12.755 -50.114 1.00 48.22 258 ARG A CA 1
ATOM 2073 C C . ARG A 1 258 ? -8.362 14.084 -50.151 1.00 48.22 258 ARG A C 1
ATOM 2075 O O . ARG A 1 258 ? -9.368 14.181 -50.849 1.00 48.22 258 ARG A O 1
ATOM 2082 N N . ASP A 1 259 ? -7.870 15.082 -49.423 1.00 39.62 259 ASP A N 1
ATOM 2083 C CA . ASP A 1 259 ? -8.346 16.450 -49.612 1.00 39.62 259 ASP A CA 1
ATOM 2084 C C . ASP A 1 259 ? -7.836 16.974 -50.961 1.00 39.62 259 ASP A C 1
ATOM 2086 O O . ASP A 1 259 ? -6.683 16.760 -51.355 1.00 39.62 259 ASP A O 1
ATOM 2090 N N . GLY A 1 260 ? -8.749 17.541 -51.735 1.00 45.34 260 GLY A N 1
ATOM 2091 C CA . GLY A 1 260 ? -8.552 17.823 -53.145 1.00 45.34 260 GLY A CA 1
ATOM 2092 C C . GLY A 1 260 ? -7.649 19.027 -53.371 1.00 45.34 260 GLY A C 1
ATOM 2093 O O . GLY A 1 260 ? -8.102 20.156 -53.290 1.00 45.34 260 GLY A O 1
ATOM 2094 N N . SER A 1 261 ? -6.400 18.791 -53.761 1.00 44.62 261 SER A N 1
ATOM 2095 C CA . SER A 1 261 ? -5.706 19.526 -54.829 1.00 44.62 261 SER A CA 1
ATOM 2096 C C . SER A 1 261 ? -4.402 18.788 -55.135 1.00 44.62 261 SER A C 1
ATOM 2098 O O . SER A 1 261 ? -3.722 18.308 -54.230 1.00 44.62 261 SER A O 1
ATOM 2100 N N . GLY A 1 262 ? -4.108 18.581 -56.417 1.00 52.28 262 GLY A N 1
ATOM 2101 C CA . GLY A 1 262 ? -2.977 17.766 -56.842 1.00 52.28 262 GLY A CA 1
ATOM 2102 C C . GLY A 1 262 ? -1.644 18.367 -56.415 1.00 52.28 262 GLY A C 1
ATOM 2103 O O . GLY A 1 262 ? -1.234 19.383 -56.959 1.00 52.28 262 GLY A O 1
ATOM 2104 N N . ASP A 1 263 ? -0.945 17.693 -55.505 1.00 52.75 263 ASP A N 1
ATOM 2105 C CA . ASP A 1 263 ? 0.505 17.809 -55.395 1.00 52.75 263 ASP A CA 1
ATOM 2106 C C . ASP A 1 263 ? 1.074 16.545 -54.730 1.00 52.75 263 ASP A C 1
ATOM 2108 O O . ASP A 1 263 ? 1.192 16.440 -53.508 1.00 52.75 263 ASP A O 1
ATOM 2112 N N . SER A 1 264 ? 1.424 15.541 -55.541 1.00 54.59 264 SER A N 1
ATOM 2113 C CA . SER A 1 264 ? 2.043 14.281 -55.088 1.00 54.59 264 SER A CA 1
ATOM 2114 C C . SER A 1 264 ? 3.384 14.489 -54.360 1.00 54.59 264 SER A C 1
ATOM 2116 O O . SER A 1 264 ? 3.944 13.545 -53.808 1.00 54.59 264 SER A O 1
ATOM 2118 N N . ILE A 1 265 ? 3.902 15.722 -54.356 1.00 51.44 265 ILE A N 1
ATOM 2119 C CA . ILE A 1 265 ? 5.167 16.137 -53.744 1.00 51.44 265 ILE A CA 1
ATOM 2120 C C . ILE A 1 265 ? 4.947 16.780 -52.359 1.00 51.44 265 ILE A C 1
ATOM 2122 O O . ILE A 1 265 ? 5.912 16.979 -51.625 1.00 51.44 265 ILE A O 1
ATOM 2126 N N . ALA A 1 266 ? 3.708 17.042 -51.924 1.00 56.03 266 ALA A N 1
ATOM 2127 C CA . ALA A 1 266 ? 3.425 17.719 -50.651 1.00 56.03 266 ALA A CA 1
ATOM 2128 C C . ALA A 1 266 ? 4.051 17.058 -49.396 1.00 56.03 266 ALA A C 1
ATOM 2130 O O . ALA A 1 266 ? 4.586 17.787 -48.558 1.00 56.03 266 ALA A O 1
ATOM 2131 N N . PRO A 1 267 ? 4.088 15.715 -49.248 1.00 56.06 267 PRO A N 1
ATOM 2132 C CA . PRO A 1 267 ? 4.763 15.079 -48.112 1.00 56.06 267 PRO A CA 1
ATOM 2133 C C . PRO A 1 267 ? 6.285 15.269 -48.154 1.00 56.06 267 PRO A C 1
ATOM 2135 O O . PRO A 1 267 ? 6.908 15.525 -47.129 1.00 56.06 267 PRO A O 1
ATOM 2138 N N . VAL A 1 268 ? 6.881 15.203 -49.349 1.00 55.69 268 VAL A N 1
ATOM 2139 C CA . VAL A 1 268 ? 8.323 15.412 -49.560 1.00 55.69 268 VAL A CA 1
ATOM 2140 C C . VAL A 1 268 ? 8.691 16.875 -49.316 1.00 55.69 268 VAL A C 1
ATOM 2142 O O . VAL A 1 268 ? 9.699 17.152 -48.674 1.00 55.69 268 VAL A O 1
ATOM 2145 N N . ARG A 1 269 ? 7.839 17.813 -49.746 1.00 56.94 269 ARG A N 1
ATOM 2146 C CA . ARG A 1 269 ? 8.000 19.252 -49.516 1.00 56.94 269 ARG A CA 1
ATOM 2147 C C . ARG A 1 269 ? 7.891 19.603 -48.032 1.00 56.94 269 ARG A C 1
ATOM 2149 O O . ARG A 1 269 ? 8.720 20.359 -47.550 1.00 56.94 269 ARG A O 1
ATOM 2156 N N . ASN A 1 270 ? 6.951 19.012 -47.294 1.00 60.44 270 ASN A N 1
ATOM 2157 C CA . ASN A 1 270 ? 6.822 19.230 -45.847 1.00 60.44 270 ASN A CA 1
ATOM 2158 C C . ASN A 1 270 ? 7.987 18.633 -45.043 1.00 60.44 270 ASN A C 1
ATOM 2160 O O . ASN A 1 270 ? 8.411 19.231 -44.059 1.00 60.44 270 ASN A O 1
ATOM 2164 N N . ILE A 1 271 ? 8.545 17.493 -45.466 1.00 61.94 271 ILE A N 1
ATOM 2165 C CA . ILE A 1 271 ? 9.759 16.931 -44.850 1.00 61.94 271 ILE A CA 1
ATOM 2166 C C . ILE A 1 271 ? 10.975 17.814 -45.168 1.00 61.94 271 ILE A C 1
ATOM 2168 O O . ILE A 1 271 ? 11.754 18.114 -44.272 1.00 61.94 271 ILE A O 1
ATOM 2172 N N . MET A 1 272 ? 11.104 18.293 -46.409 1.00 50.09 272 MET A N 1
ATOM 2173 C CA . MET A 1 272 ? 12.182 19.196 -46.840 1.00 50.09 272 MET A CA 1
ATOM 2174 C C . MET A 1 272 ? 12.103 20.584 -46.181 1.00 50.09 272 MET A C 1
ATOM 2176 O O . MET A 1 272 ? 13.132 21.150 -45.837 1.00 50.09 272 MET A O 1
ATOM 2180 N N . GLN A 1 273 ? 10.900 21.116 -45.950 1.00 60.34 273 GLN A N 1
ATOM 2181 C CA . GLN A 1 273 ? 10.670 22.389 -45.248 1.00 60.34 273 GLN A CA 1
ATOM 2182 C C . GLN A 1 273 ? 10.760 22.260 -43.720 1.00 60.34 273 GLN A C 1
ATOM 2184 O O . GLN A 1 273 ? 10.948 23.258 -43.028 1.00 60.34 273 GLN A O 1
ATOM 2189 N N . GLY A 1 274 ? 10.629 21.040 -43.191 1.00 57.62 274 GLY A N 1
ATOM 2190 C CA . GLY A 1 274 ? 10.803 20.726 -41.773 1.00 57.62 274 GLY A CA 1
ATOM 2191 C C . GLY A 1 274 ? 12.253 20.466 -41.362 1.00 57.62 274 GLY A C 1
ATOM 2192 O O . GLY A 1 274 ? 12.519 20.327 -40.169 1.00 57.62 274 GLY A O 1
ATOM 2193 N N . LEU A 1 275 ? 13.191 20.401 -42.314 1.00 49.62 275 LEU A N 1
ATOM 2194 C CA . LEU A 1 275 ? 14.618 20.320 -42.018 1.00 49.62 275 LEU A CA 1
ATOM 2195 C C . LEU A 1 275 ? 15.156 21.748 -41.757 1.00 49.62 275 LEU A C 1
ATOM 2197 O O . LEU A 1 275 ? 15.231 22.540 -42.696 1.00 49.62 275 LEU A O 1
ATOM 2201 N N . PRO A 1 276 ? 15.537 22.114 -40.510 1.00 53.97 276 PRO A N 1
ATOM 2202 C CA . PRO A 1 276 ? 16.314 23.338 -40.234 1.00 53.97 276 PRO A CA 1
ATOM 2203 C C . PRO A 1 276 ? 17.660 23.279 -40.993 1.00 53.97 276 PRO A C 1
ATOM 2205 O O . PRO A 1 276 ? 17.970 22.195 -41.480 1.00 53.97 276 PRO A O 1
ATOM 2208 N N . PRO A 1 277 ? 18.456 24.372 -41.123 1.00 55.84 277 PRO A N 1
ATOM 2209 C CA . PRO A 1 277 ? 19.496 24.559 -42.157 1.00 55.84 277 PRO A CA 1
ATOM 2210 C C . PRO A 1 277 ? 20.669 23.565 -42.061 1.00 55.84 277 PRO A C 1
ATOM 2212 O O . PRO A 1 277 ? 21.801 23.887 -41.706 1.00 55.84 277 PRO A O 1
ATOM 2215 N N . LEU A 1 278 ? 20.378 22.316 -42.401 1.00 51.81 278 LEU A N 1
ATOM 2216 C CA . LEU A 1 278 ? 21.299 21.209 -42.562 1.00 51.81 278 LEU A CA 1
ATOM 2217 C C . LEU A 1 278 ? 21.844 21.193 -43.986 1.00 51.81 278 LEU A C 1
ATOM 2219 O O . LEU A 1 278 ? 22.964 20.765 -44.199 1.00 51.81 278 LEU A O 1
ATOM 2223 N N . LEU A 1 279 ? 21.088 21.707 -44.960 1.00 54.97 279 LEU A N 1
ATOM 2224 C CA . LEU A 1 279 ? 21.539 21.797 -46.349 1.00 54.97 279 LEU A CA 1
ATOM 2225 C C . LEU A 1 279 ? 22.667 22.826 -46.510 1.00 54.97 279 LEU A C 1
ATOM 2227 O O . LEU A 1 279 ? 23.662 22.522 -47.163 1.00 54.97 279 LEU A O 1
ATOM 2231 N N . ASP A 1 280 ? 22.574 23.969 -45.824 1.00 56.12 280 ASP A N 1
ATOM 2232 C CA . ASP A 1 280 ? 23.649 24.968 -45.799 1.00 56.12 280 ASP A CA 1
ATOM 2233 C C . ASP A 1 280 ? 24.866 24.475 -45.007 1.00 56.12 280 ASP A C 1
ATOM 2235 O O . ASP A 1 280 ? 25.994 24.630 -45.460 1.00 56.12 280 ASP A O 1
ATOM 2239 N N . THR A 1 281 ? 24.667 23.793 -43.872 1.00 57.16 281 THR A N 1
ATOM 2240 C CA . THR A 1 281 ? 25.794 23.235 -43.100 1.00 57.16 281 THR A CA 1
ATOM 2241 C C . THR A 1 281 ? 26.453 22.040 -43.788 1.00 57.16 281 THR A C 1
ATOM 2243 O O . THR A 1 281 ? 27.664 21.882 -43.684 1.00 57.16 281 THR A O 1
ATOM 2246 N N . ILE A 1 282 ? 25.717 21.229 -44.554 1.00 57.69 282 ILE A N 1
ATOM 2247 C CA . ILE A 1 282 ? 26.298 20.185 -45.413 1.00 57.69 282 ILE A CA 1
ATOM 2248 C C . ILE A 1 282 ? 27.072 20.825 -46.571 1.00 57.69 282 ILE A C 1
ATOM 2250 O O . ILE A 1 282 ? 28.167 20.357 -46.885 1.00 57.69 282 ILE A O 1
ATOM 2254 N N . HIS A 1 283 ? 26.569 21.908 -47.171 1.00 58.16 283 HIS A N 1
ATOM 2255 C CA . HIS A 1 283 ? 27.291 22.655 -48.202 1.00 58.16 283 HIS A CA 1
ATOM 2256 C C . HIS A 1 283 ? 28.587 23.282 -47.654 1.00 58.16 283 HIS A C 1
ATOM 2258 O O . HIS A 1 283 ? 29.647 23.105 -48.252 1.00 58.16 283 HIS A O 1
ATOM 2264 N N . GLU A 1 284 ? 28.539 23.911 -46.475 1.00 56.53 284 GLU A N 1
ATOM 2265 C CA . GLU A 1 284 ? 29.708 24.495 -45.800 1.00 56.53 284 GLU A CA 1
ATOM 2266 C C . GLU A 1 284 ? 30.718 23.442 -45.304 1.00 56.53 284 GLU A C 1
ATOM 2268 O O . GLU A 1 284 ? 31.921 23.693 -45.334 1.00 56.53 284 GLU A O 1
ATOM 2273 N N . GLN A 1 285 ? 30.271 22.254 -44.872 1.00 52.44 285 GLN A N 1
ATOM 2274 C CA . GLN A 1 285 ? 31.158 21.199 -44.352 1.00 52.44 285 GLN A CA 1
ATOM 2275 C C . GLN A 1 285 ? 31.711 20.253 -45.426 1.00 52.44 285 GLN A C 1
ATOM 2277 O O . GLN A 1 285 ? 32.751 19.634 -45.204 1.00 52.44 285 GLN A O 1
ATOM 2282 N N . THR A 1 286 ? 31.036 20.105 -46.572 1.00 59.50 286 THR A N 1
ATOM 2283 C CA . THR A 1 286 ? 31.402 19.100 -47.594 1.00 59.50 286 THR A CA 1
ATOM 2284 C C . THR A 1 286 ? 31.644 19.667 -48.994 1.00 59.50 286 THR A C 1
ATOM 2286 O O . THR A 1 286 ? 32.147 18.944 -49.853 1.00 59.50 286 THR A O 1
ATOM 2289 N N . GLY A 1 287 ? 31.320 20.942 -49.248 1.00 53.28 287 GLY A N 1
ATOM 2290 C CA . GLY A 1 287 ? 31.538 21.615 -50.535 1.00 53.28 287 GLY A CA 1
ATOM 2291 C C . GLY A 1 287 ? 30.665 21.108 -51.690 1.00 53.28 287 GLY A C 1
ATOM 2292 O O . GLY A 1 287 ? 30.875 21.502 -52.836 1.00 53.28 287 GLY A O 1
ATOM 2293 N N . MET A 1 288 ? 29.697 20.227 -51.426 1.00 59.62 288 MET A N 1
ATOM 2294 C CA . MET A 1 288 ? 28.798 19.692 -52.449 1.00 59.62 288 MET A CA 1
ATOM 2295 C C . MET A 1 288 ? 27.560 20.583 -52.588 1.00 59.62 288 MET A C 1
ATOM 2297 O O . MET A 1 288 ? 26.884 20.875 -51.602 1.00 59.62 288 MET A O 1
ATOM 2301 N N . SER A 1 289 ? 27.251 21.022 -53.809 1.00 57.38 289 SER A N 1
ATOM 2302 C CA . SER A 1 289 ? 25.992 21.715 -54.110 1.00 57.38 289 SER A CA 1
ATOM 2303 C C . SER A 1 289 ? 24.870 20.700 -54.340 1.00 57.38 289 SER A C 1
ATOM 2305 O O . SER A 1 289 ? 25.109 19.670 -54.981 1.00 57.38 289 SER A O 1
ATOM 2307 N N . PRO A 1 290 ? 23.643 20.964 -53.858 1.00 60.31 290 PRO A N 1
ATOM 2308 C CA . PRO A 1 290 ? 22.522 20.084 -54.136 1.00 60.31 290 PRO A CA 1
ATOM 2309 C C . PRO A 1 290 ? 22.190 20.069 -55.645 1.00 60.31 290 PRO A C 1
ATOM 2311 O O . PRO A 1 290 ? 22.489 21.029 -56.361 1.00 60.31 290 PRO A O 1
ATOM 2314 N N . PRO A 1 291 ? 21.586 18.979 -56.151 1.00 58.34 291 PRO A N 1
ATOM 2315 C CA . PRO A 1 291 ? 21.201 18.851 -57.556 1.00 58.34 291 PRO A CA 1
ATOM 2316 C C . PRO A 1 291 ? 20.257 19.968 -58.022 1.00 58.34 291 PRO A C 1
ATOM 2318 O O . PRO A 1 291 ? 19.432 20.450 -57.254 1.00 58.34 291 PRO A O 1
ATOM 2321 N N . SER A 1 292 ? 20.298 20.309 -59.312 1.00 51.88 292 SER A N 1
ATOM 2322 C CA . SER A 1 292 ? 19.549 21.431 -59.909 1.00 51.88 292 SER A CA 1
ATOM 2323 C C . SER A 1 292 ? 18.018 21.350 -59.816 1.00 51.88 292 SER A C 1
ATOM 2325 O O . SER A 1 292 ? 17.351 22.350 -60.043 1.00 51.88 292 SER A O 1
ATOM 2327 N N . TRP A 1 293 ? 17.446 20.193 -59.477 1.00 53.84 293 TRP A N 1
ATOM 2328 C CA . TRP A 1 293 ? 16.006 20.035 -59.226 1.00 53.84 293 TRP A CA 1
ATOM 2329 C C . TRP A 1 293 ? 15.595 20.384 -57.783 1.00 53.84 293 TRP A C 1
ATOM 2331 O O . TRP A 1 293 ? 14.421 20.273 -57.438 1.00 53.84 293 TRP A O 1
ATOM 2341 N N . LEU A 1 294 ? 16.563 20.768 -56.947 1.00 47.75 294 LEU A N 1
ATOM 2342 C CA . LEU A 1 294 ? 16.408 21.142 -55.539 1.00 47.75 294 LEU A CA 1
ATOM 2343 C C . LEU A 1 294 ? 16.594 22.660 -55.310 1.00 47.75 294 LEU A C 1
ATOM 2345 O O . LEU A 1 294 ? 16.569 23.095 -54.162 1.00 47.75 294 LEU A O 1
ATOM 2349 N N . ALA A 1 295 ? 16.791 23.440 -56.383 1.00 42.41 295 ALA A N 1
ATOM 2350 C CA . ALA A 1 295 ? 16.832 24.907 -56.375 1.00 42.41 295 ALA A CA 1
ATOM 2351 C C . ALA A 1 295 ? 15.446 25.513 -56.645 1.00 42.41 295 ALA A C 1
ATOM 2353 O O . ALA A 1 295 ? 14.701 24.931 -57.469 1.00 42.41 295 ALA A O 1
#

Sequence (295 aa):
MSMEAVFKERQTFENKEIENMQKELKQFSLRIAPGYSWQRILRYPQPKAHEEALNQEKIDVAEARMKGKIGEAEKEGRMKQEISKIDADTARQETKRKAEKAKAGSELMSRQTELDPVFKLQKPVESTRAETEPERLRASEVTKSKVVRESAEQDADAAYYTEQKAADAQLYKQKMAADATYYRQSKEADASLYQQKREAEGIFEMAKAYGALIDVLGGPQAFLQFRMENGRYERLAKATARLSEDFNQRSRDGILVRDGSGDSIAPVRNIMQGLPPLLDTIHEQTGMSPPSWLA

InterPro domains:
  IPR027705 Flotillin family [PTHR13806] (120-293)

Foldseek 3Di:
DDPVVVVVVVVVVQVVVQVVVQVVVVVVVDHDDPPDGPVVVVVPDPVVVVVVVVVVVVVVVVVVVVVVVVVVVVVVVVVVVVVVVVVVVVVVVVVVVVVVVVVVVVVVVVVVVVDDDDCVPVVVVVVVVVVVVVVVVVVVVVVVVVVVVVVVVVVVVVVVVVVVVVVVVVVVVVVVVVVVVVVVVVVVVVVVVVVVVVVVVVVVVVVVVLVVVQVVLVHDVSSVVVVVVVCPVVVVVVVVVVVVVVVVVCCVVVVDDDDDDDDPCVVVVVVVVPDDPPQVVCCVVPVDHDDPVVD

Radius of gyration: 48.73 Å; chains: 1; bounding box: 95×65×128 Å

Organism: NCBI:txid41062